Protein AF-A0A5J4U189-F1 (afdb_monomer_lite)

Radius of gyration: 23.63 Å; chains: 1; bounding box: 76×35×57 Å

Foldseek 3Di:
DDDPPDPPDDDFLDCDPQLDLLFVLLSVLSRQLSVLLVQLLVLLVCCLPVVPDDLVSNLVSLVSNLVSLVVSLVVVLVLLCVLLVHDPVRLVVVVVVCPPPPPDDVNCVSSVLSVVLNVLSVVLSVLSVVLSVLSVVLNVVVVVVVVVVVVVVPDPDDDDDPDPDPVVVVVVCCCCVVVVDDSSRSNVVSSVVSSVCSSCSSDVSSHPSVSVSSVVRPDPVSGNPPPD

Secondary structure (DSSP, 8-state):
-------SSPPSS---GGG--S-HHHHHHHHHHHHHHHHHHHHHHHHHHHS-S-THHHHHHHHHHHHHHHHHHHHHHHHHHHHHT--HHHHHHHHHHHTT-----TTTHHHHHHHHHHHHHHHHHHHHHHHHHHHHHHHHHHHHHHHHHHHHTT--S-----PPPHHHHHHHHHHHHHH---HHHHHHHHHHHHHHHHHHHHHHHSSHHHHHHHHHHS-GGGS-----

Structure (mmCIF, N/CA/C/O backbone):
data_AF-A0A5J4U189-F1
#
_entry.id   AF-A0A5J4U189-F1
#
loop_
_atom_site.group_PDB
_atom_site.id
_atom_site.type_symbol
_atom_site.label_atom_id
_atom_site.label_alt_id
_atom_site.label_comp_id
_atom_site.label_asym_id
_atom_site.label_entity_id
_atom_site.label_seq_id
_atom_site.pdbx_PDB_ins_code
_atom_site.Cartn_x
_atom_site.Cartn_y
_atom_site.Cartn_z
_atom_site.occupancy
_atom_site.B_iso_or_equiv
_atom_site.auth_seq_id
_atom_site.auth_comp_id
_atom_site.auth_asym_id
_atom_site.auth_atom_id
_atom_site.pdbx_PDB_model_num
ATOM 1 N N . GLY A 1 1 ? -22.761 -25.104 -0.695 1.00 35.16 1 GLY A N 1
ATOM 2 C CA . GLY A 1 1 ? -21.572 -25.200 -1.553 1.00 35.16 1 GLY A CA 1
ATOM 3 C C . GLY A 1 1 ? -21.922 -24.513 -2.837 1.00 35.16 1 GLY A C 1
ATOM 4 O O . GLY A 1 1 ? -22.668 -25.092 -3.609 1.00 35.16 1 GLY A O 1
ATOM 5 N N . GLN A 1 2 ? -21.519 -23.255 -2.968 1.00 29.86 2 GLN A N 1
ATOM 6 C CA . GLN A 1 2 ? -21.681 -22.490 -4.197 1.00 29.86 2 GLN A CA 1
ATOM 7 C C . GLN A 1 2 ? -20.340 -22.468 -4.913 1.00 29.86 2 GLN A C 1
ATOM 9 O O . GLN A 1 2 ? -19.280 -22.419 -4.289 1.00 29.86 2 GLN A O 1
ATOM 14 N N . GLU A 1 3 ? -20.447 -22.655 -6.213 1.00 33.97 3 GLU A N 1
ATOM 15 C CA . GLU A 1 3 ? -19.395 -23.010 -7.139 1.00 33.97 3 GLU A CA 1
ATOM 16 C C . GLU A 1 3 ? -18.434 -21.832 -7.330 1.00 33.97 3 GLU A C 1
ATOM 18 O O . GLU A 1 3 ? -18.846 -20.689 -7.513 1.00 33.97 3 GLU A O 1
ATOM 23 N N . GLN A 1 4 ? -17.133 -22.127 -7.261 1.00 39.00 4 GLN A N 1
ATOM 24 C CA . GLN A 1 4 ? -16.077 -21.230 -7.716 1.00 39.00 4 GLN A CA 1
ATOM 25 C C . GLN A 1 4 ? -16.149 -21.158 -9.245 1.00 39.00 4 GLN A C 1
ATOM 27 O O . GLN A 1 4 ? -15.529 -21.956 -9.949 1.00 39.00 4 GLN A O 1
ATOM 32 N N . GLU A 1 5 ? -16.930 -20.217 -9.766 1.00 35.34 5 GLU A N 1
ATOM 33 C CA . GLU A 1 5 ? -16.854 -19.830 -11.169 1.00 35.34 5 GLU A CA 1
ATOM 34 C C . GLU A 1 5 ? -15.587 -18.993 -11.410 1.00 35.34 5 GLU A C 1
ATOM 36 O O . GLU A 1 5 ? -15.486 -17.833 -11.022 1.00 35.34 5 GLU A O 1
ATOM 41 N N . GLY A 1 6 ? -14.608 -19.619 -12.067 1.00 39.59 6 GLY A N 1
ATOM 42 C CA . GLY A 1 6 ? -13.818 -18.995 -13.131 1.00 39.59 6 GLY A CA 1
ATOM 43 C C . GLY A 1 6 ? -12.950 -17.782 -12.787 1.00 39.59 6 GLY A C 1
ATOM 44 O O . GLY A 1 6 ? -13.132 -16.723 -13.381 1.00 39.59 6 GLY A O 1
ATOM 45 N N . ASP A 1 7 ? -11.910 -17.952 -11.969 1.00 42.25 7 ASP A N 1
ATOM 46 C CA . ASP A 1 7 ? -10.850 -16.939 -11.795 1.00 42.25 7 ASP A CA 1
ATOM 47 C C . ASP A 1 7 ? -9.748 -17.051 -12.872 1.00 42.25 7 ASP A C 1
ATOM 49 O O . ASP A 1 7 ? -8.561 -17.200 -12.593 1.00 42.25 7 ASP A O 1
ATOM 53 N N . GLY A 1 8 ? -10.158 -17.104 -14.143 1.00 39.09 8 GLY A N 1
ATOM 54 C CA . GLY A 1 8 ? -9.247 -17.317 -15.275 1.00 39.09 8 GLY A CA 1
ATOM 55 C C . GLY A 1 8 ? -8.806 -16.044 -16.000 1.00 39.09 8 GLY A C 1
ATOM 56 O O . GLY A 1 8 ? -7.947 -16.124 -16.873 1.00 39.09 8 GLY A O 1
ATOM 57 N N . ASN A 1 9 ? -9.414 -14.890 -15.700 1.00 45.81 9 ASN A N 1
ATOM 58 C CA . ASN A 1 9 ? -9.207 -13.659 -16.473 1.00 45.81 9 ASN A CA 1
ATOM 59 C C . ASN A 1 9 ? -9.477 -12.377 -15.658 1.00 45.81 9 ASN A C 1
ATOM 61 O O . ASN A 1 9 ? -10.058 -11.423 -16.177 1.00 45.81 9 ASN A O 1
ATOM 65 N N . ARG A 1 10 ? -9.139 -12.363 -14.361 1.00 59.91 10 ARG A N 1
ATOM 66 C CA . ARG A 1 10 ? -9.279 -11.157 -13.531 1.00 59.91 10 ARG A CA 1
ATOM 67 C C . ARG A 1 10 ? -8.157 -10.167 -13.802 1.00 59.91 10 ARG A C 1
ATOM 69 O O . ARG A 1 10 ? -6.989 -10.546 -13.871 1.00 59.91 10 ARG A O 1
ATOM 76 N N . GLU A 1 11 ? -8.515 -8.888 -13.883 1.00 65.62 11 GLU A N 1
ATOM 77 C CA . GLU A 1 11 ? -7.517 -7.825 -13.879 1.00 65.62 11 GLU A CA 1
ATOM 78 C C . GLU A 1 11 ? -6.829 -7.774 -12.506 1.00 65.62 11 GLU A C 1
ATOM 80 O O . GLU A 1 11 ? -7.511 -7.619 -11.483 1.00 65.62 11 GLU A O 1
ATOM 85 N N . PRO A 1 12 ? -5.491 -7.906 -12.459 1.00 70.81 12 PRO A N 1
ATOM 86 C CA . PRO A 1 12 ? -4.748 -7.852 -11.211 1.00 70.81 12 PRO A CA 1
ATOM 87 C C . PRO A 1 12 ? -4.945 -6.504 -10.505 1.00 70.81 12 PRO A C 1
ATOM 89 O O . PRO A 1 12 ? -5.152 -5.473 -11.153 1.00 70.81 12 PRO A O 1
ATOM 92 N N . LEU A 1 13 ? -4.822 -6.513 -9.172 1.00 81.25 13 LEU A N 1
ATOM 93 C CA . LEU A 1 13 ? -4.968 -5.328 -8.317 1.00 81.25 13 LEU A CA 1
ATOM 94 C C . LEU A 1 13 ? -6.342 -4.662 -8.462 1.00 81.25 13 LEU A C 1
ATOM 96 O O . LEU A 1 13 ? -6.445 -3.459 -8.673 1.00 81.25 13 LEU A O 1
ATOM 100 N N . THR A 1 14 ? -7.410 -5.446 -8.369 1.00 83.31 14 THR A N 1
ATOM 101 C CA . THR A 1 14 ? -8.789 -4.941 -8.356 1.00 83.31 14 THR A CA 1
ATOM 102 C C . THR A 1 14 ? -9.397 -5.198 -6.988 1.00 83.31 14 THR A C 1
ATOM 104 O O . THR A 1 14 ? -9.221 -6.286 -6.443 1.00 83.31 14 THR A O 1
ATOM 107 N N . LEU A 1 15 ? -10.113 -4.214 -6.432 1.00 84.50 15 LEU A N 1
ATOM 108 C CA . LEU A 1 15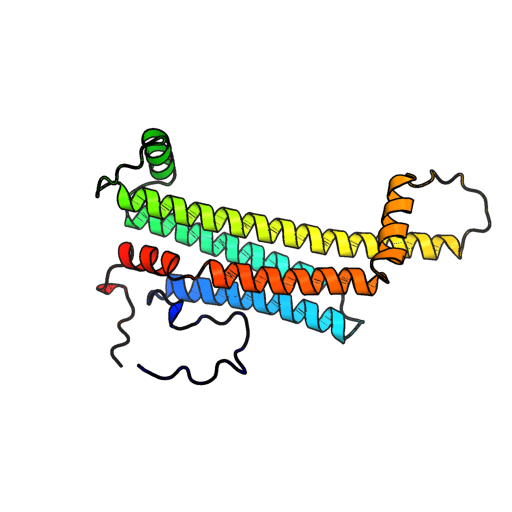 ? -10.741 -4.379 -5.124 1.00 84.50 15 LEU A CA 1
ATOM 109 C C . LEU A 1 15 ? -11.844 -5.435 -5.223 1.00 84.50 15 LEU A C 1
ATOM 111 O O . LEU A 1 15 ? -12.867 -5.225 -5.880 1.00 84.50 15 LEU A O 1
ATOM 115 N N . LEU A 1 16 ? -11.623 -6.582 -4.587 1.00 84.81 16 LEU A N 1
ATOM 116 C CA . LEU A 1 16 ? -12.587 -7.673 -4.595 1.00 84.81 16 LEU A CA 1
ATOM 117 C C . LEU A 1 16 ? -13.723 -7.393 -3.602 1.00 84.81 16 LEU A C 1
ATOM 119 O O . LEU A 1 16 ? -13.496 -6.722 -2.598 1.00 84.81 16 LEU A O 1
ATOM 123 N N . PRO A 1 17 ? -14.929 -7.953 -3.808 1.00 83.81 17 PRO A N 1
ATOM 124 C CA . PRO A 1 17 ? -16.015 -7.835 -2.833 1.00 83.81 17 PRO A CA 1
ATOM 125 C C . PRO A 1 17 ? -15.605 -8.301 -1.430 1.00 83.81 17 PRO A C 1
ATOM 127 O O . PRO A 1 17 ? -15.912 -7.646 -0.445 1.00 83.81 17 PRO A O 1
ATOM 130 N N . VAL A 1 18 ? -14.814 -9.376 -1.352 1.00 83.00 18 VAL A N 1
ATOM 131 C CA . VAL A 1 18 ? -14.259 -9.914 -0.097 1.00 83.00 18 VAL A CA 1
ATOM 132 C C . VAL A 1 18 ? -13.164 -9.051 0.527 1.00 83.00 18 VAL A C 1
ATOM 134 O O . VAL A 1 18 ? -12.619 -9.452 1.539 1.00 83.00 18 VAL A O 1
ATOM 137 N N . MET A 1 19 ? -12.791 -7.932 -0.096 1.00 84.44 19 MET A N 1
ATOM 138 C CA . MET A 1 19 ? -11.828 -6.946 0.408 1.00 84.44 19 MET A CA 1
ATOM 139 C C . MET A 1 19 ? -12.523 -5.630 0.793 1.00 84.44 19 MET A C 1
ATOM 141 O O . MET A 1 19 ? -11.857 -4.690 1.232 1.00 84.44 19 MET A O 1
ATOM 145 N N . ARG A 1 20 ? -13.844 -5.525 0.580 1.00 87.88 20 ARG A N 1
ATOM 146 C CA . ARG A 1 20 ? -14.628 -4.334 0.909 1.00 87.88 20 ARG A CA 1
ATOM 147 C C . ARG A 1 20 ? -15.002 -4.336 2.383 1.00 87.88 20 ARG A C 1
ATOM 149 O O . ARG A 1 20 ? -15.375 -5.354 2.957 1.00 87.88 20 ARG A O 1
ATOM 156 N N . THR A 1 21 ? -14.922 -3.158 2.977 1.00 86.31 21 THR A N 1
ATOM 157 C CA . THR A 1 21 ? -15.341 -2.879 4.355 1.00 86.31 21 THR A CA 1
ATOM 158 C C . THR A 1 21 ? -16.807 -2.460 4.430 1.00 86.31 21 THR A C 1
ATOM 160 O O . THR A 1 21 ? -17.369 -2.389 5.527 1.00 86.31 21 THR A O 1
ATOM 163 N N . ASN A 1 22 ? -17.417 -2.194 3.266 1.00 86.56 22 ASN A N 1
ATOM 164 C CA . ASN A 1 22 ? -18.723 -1.560 3.109 1.00 86.56 22 ASN A CA 1
ATOM 165 C C . ASN A 1 22 ? -18.761 -0.177 3.761 1.00 86.56 22 ASN A C 1
ATOM 167 O O . ASN A 1 22 ? -19.799 0.259 4.237 1.00 86.56 22 ASN A O 1
ATOM 171 N N . PHE A 1 23 ? -17.619 0.505 3.807 1.00 88.69 23 PHE A N 1
ATOM 172 C CA . PHE A 1 23 ? -17.498 1.878 4.266 1.00 88.69 23 PHE A CA 1
ATOM 173 C C . PHE A 1 23 ? -16.750 2.675 3.200 1.00 88.69 23 PHE A C 1
ATOM 175 O O . PHE A 1 23 ? -15.538 2.511 3.026 1.00 88.69 23 PHE A O 1
ATOM 182 N N . GLU A 1 24 ? -17.480 3.529 2.472 1.00 90.31 24 GLU A N 1
ATOM 183 C CA . GLU A 1 24 ? -16.981 4.232 1.277 1.00 90.31 24 GLU A CA 1
ATOM 184 C C . GLU A 1 24 ? -15.606 4.891 1.470 1.00 90.31 24 GLU A C 1
ATOM 186 O O . GLU A 1 24 ? -14.744 4.687 0.610 1.00 90.31 24 GLU A O 1
ATOM 191 N N . PRO A 1 25 ? -15.319 5.590 2.588 1.00 90.88 25 PRO A N 1
ATOM 192 C CA . PRO A 1 25 ? -14.019 6.228 2.769 1.00 90.88 25 PRO A CA 1
ATOM 193 C C . PRO A 1 25 ? -12.842 5.242 2.812 1.00 90.88 25 PRO A C 1
ATOM 195 O O . PRO A 1 25 ? -11.751 5.565 2.331 1.00 90.88 25 PRO A O 1
ATOM 198 N N . TYR A 1 26 ? -13.045 4.042 3.369 1.00 89.88 26 TYR A N 1
ATOM 199 C CA . TYR A 1 26 ? -12.020 2.994 3.406 1.00 89.88 26 TYR A CA 1
ATOM 200 C C . TYR A 1 26 ? -11.891 2.361 2.023 1.00 89.88 26 TYR A C 1
ATOM 202 O O . TYR A 1 26 ? -10.793 2.317 1.468 1.00 89.88 26 TYR A O 1
ATOM 210 N N . ASP A 1 27 ? -13.009 1.950 1.426 1.00 90.69 27 ASP A N 1
ATOM 211 C CA . ASP A 1 27 ? -13.017 1.237 0.146 1.00 90.69 27 ASP A CA 1
ATOM 212 C C . ASP A 1 27 ? -12.451 2.091 -0.995 1.00 90.69 27 ASP A C 1
ATOM 214 O O . ASP A 1 27 ? -11.605 1.627 -1.760 1.00 90.69 27 ASP A O 1
ATOM 218 N N . LYS A 1 28 ? -12.797 3.377 -1.050 1.00 91.44 28 LYS A N 1
ATOM 219 C CA . LYS A 1 28 ? -12.231 4.323 -2.020 1.00 91.44 28 LYS A CA 1
ATOM 220 C C . LYS A 1 28 ? -10.734 4.524 -1.842 1.00 91.44 28 LYS A C 1
ATOM 222 O O . LYS A 1 28 ? -9.993 4.657 -2.813 1.00 91.44 28 LYS A O 1
ATOM 227 N N . GLY A 1 29 ? -10.277 4.539 -0.595 1.00 91.69 29 GLY A N 1
ATOM 228 C CA . GLY A 1 29 ? -8.860 4.567 -0.273 1.00 91.69 29 GLY A CA 1
ATOM 229 C C . GLY A 1 29 ? -8.108 3.364 -0.836 1.00 91.69 29 GLY A C 1
ATOM 230 O O . GLY A 1 29 ? -7.047 3.519 -1.447 1.00 91.69 29 GLY A O 1
ATOM 231 N N . ARG A 1 30 ? -8.684 2.168 -0.672 1.00 91.38 30 ARG A N 1
ATOM 232 C CA . ARG A 1 30 ? -8.148 0.908 -1.207 1.00 91.38 30 ARG A CA 1
ATOM 233 C C . ARG A 1 30 ? -8.126 0.923 -2.732 1.00 91.38 30 ARG A C 1
ATOM 235 O O . ARG A 1 30 ? -7.100 0.591 -3.323 1.00 91.38 30 ARG A O 1
ATOM 242 N N . GLU A 1 31 ? -9.207 1.376 -3.366 1.00 91.88 31 GLU A N 1
ATOM 243 C CA . GLU A 1 31 ? -9.298 1.522 -4.825 1.00 91.88 31 GLU A CA 1
ATOM 244 C C . GLU A 1 31 ? -8.195 2.439 -5.374 1.00 91.88 31 GLU A C 1
ATOM 246 O O . GLU A 1 31 ? -7.497 2.051 -6.309 1.00 91.88 31 GLU A O 1
ATOM 251 N N . LEU A 1 32 ? -7.954 3.595 -4.745 1.00 93.00 32 LEU A N 1
ATOM 252 C CA . LEU A 1 32 ? -6.889 4.524 -5.149 1.00 93.00 32 LEU A CA 1
ATOM 253 C C . LEU A 1 32 ? -5.483 3.919 -5.019 1.00 93.00 32 LEU A C 1
ATOM 255 O O . LEU A 1 32 ? -4.609 4.183 -5.849 1.00 93.00 32 LEU A O 1
ATOM 259 N N . ILE A 1 33 ? -5.235 3.125 -3.973 1.00 93.31 33 ILE A N 1
ATOM 260 C CA . ILE A 1 33 ? -3.958 2.419 -3.797 1.00 93.31 33 ILE A CA 1
ATOM 261 C C . ILE A 1 33 ? -3.765 1.389 -4.912 1.00 93.31 33 ILE A C 1
ATOM 263 O O . ILE A 1 33 ? -2.698 1.340 -5.528 1.00 93.31 33 ILE A O 1
ATOM 267 N N . LEU A 1 34 ? -4.794 0.585 -5.178 1.00 91.88 34 LEU A N 1
ATOM 268 C CA . LEU A 1 34 ? -4.763 -0.464 -6.190 1.00 91.88 34 LEU A CA 1
ATOM 269 C C . LEU A 1 34 ? -4.617 0.113 -7.606 1.00 91.88 34 LEU A C 1
ATOM 271 O O . LEU A 1 34 ? -3.812 -0.385 -8.391 1.00 91.88 34 LEU A O 1
ATOM 275 N N . GLU A 1 35 ? -5.302 1.217 -7.909 1.00 92.06 35 GLU A N 1
ATOM 276 C CA . GLU A 1 35 ? -5.151 1.957 -9.165 1.00 92.06 35 GLU A CA 1
ATOM 277 C C . GLU A 1 35 ? -3.723 2.492 -9.340 1.00 92.06 35 GLU A C 1
ATOM 279 O O . GLU A 1 35 ? -3.100 2.286 -10.385 1.00 92.06 35 GLU A O 1
ATOM 284 N N . ALA A 1 36 ? -3.154 3.112 -8.301 1.00 93.38 36 ALA A N 1
ATOM 285 C CA . ALA A 1 36 ? -1.778 3.600 -8.347 1.00 93.38 36 ALA A CA 1
ATOM 286 C C . ALA A 1 36 ? -0.763 2.457 -8.521 1.00 93.38 36 ALA A C 1
ATOM 288 O O . ALA A 1 36 ? 0.253 2.628 -9.197 1.00 93.38 36 ALA A O 1
ATOM 289 N N . ALA A 1 37 ? -1.029 1.286 -7.940 1.00 91.75 37 ALA A N 1
ATOM 290 C CA . ALA A 1 37 ? -0.186 0.109 -8.096 1.00 91.75 37 ALA A CA 1
ATOM 291 C C . ALA A 1 37 ? -0.305 -0.498 -9.505 1.00 91.75 37 ALA A C 1
ATOM 293 O O . ALA A 1 37 ? 0.709 -0.898 -10.083 1.00 91.75 37 ALA A O 1
ATOM 294 N N . ARG A 1 38 ? -1.498 -0.468 -10.112 1.00 90.75 38 ARG A N 1
ATOM 295 C CA . ARG A 1 38 ? -1.703 -0.844 -11.517 1.00 90.75 38 ARG A CA 1
ATOM 296 C C . ARG A 1 38 ? -0.922 0.056 -12.467 1.00 90.75 38 ARG A C 1
ATOM 298 O O . ARG A 1 38 ? -0.176 -0.456 -13.294 1.00 90.75 38 ARG A O 1
ATOM 305 N N . ALA A 1 39 ? -0.955 1.370 -12.250 1.00 91.56 39 ALA A N 1
ATOM 306 C CA . ALA A 1 39 ? -0.182 2.323 -13.047 1.00 91.56 39 ALA A CA 1
ATOM 307 C C . ALA A 1 39 ? 1.335 2.041 -13.025 1.00 91.56 39 ALA A C 1
ATOM 309 O O . ALA A 1 39 ? 2.031 2.290 -14.011 1.00 91.56 39 ALA A O 1
ATOM 310 N N . VAL A 1 40 ? 1.870 1.494 -11.924 1.00 90.75 40 VAL A N 1
ATOM 311 C CA . VAL A 1 40 ? 3.268 1.033 -11.870 1.00 90.75 40 VAL A CA 1
ATOM 312 C C . VAL A 1 40 ? 3.485 -0.173 -12.781 1.00 90.75 40 VAL A C 1
ATOM 314 O O . VAL A 1 40 ? 4.462 -0.194 -13.532 1.00 90.75 40 VAL A O 1
ATOM 317 N N . MET A 1 41 ? 2.601 -1.172 -12.719 1.00 87.62 41 MET A N 1
ATOM 318 C CA . MET A 1 41 ? 2.700 -2.361 -13.569 1.00 87.62 41 MET A CA 1
ATOM 319 C C . MET A 1 41 ? 2.600 -1.992 -15.049 1.00 87.62 41 MET A C 1
ATOM 321 O O . MET A 1 41 ? 3.399 -2.481 -15.847 1.00 87.62 41 MET A O 1
ATOM 325 N N . ASP A 1 42 ? 1.687 -1.096 -15.406 1.00 87.81 42 ASP A N 1
ATOM 326 C CA . ASP A 1 42 ? 1.512 -0.640 -16.784 1.00 87.81 42 ASP A CA 1
ATOM 327 C C . ASP A 1 42 ? 2.765 0.090 -17.272 1.00 87.81 42 ASP A C 1
ATOM 329 O O . ASP A 1 42 ? 3.332 -0.280 -18.299 1.00 87.81 42 ASP A O 1
ATOM 333 N N . ALA A 1 43 ? 3.304 1.020 -16.474 1.00 87.25 43 ALA A N 1
ATOM 334 C CA . ALA A 1 43 ? 4.551 1.714 -16.800 1.00 87.25 43 ALA A CA 1
ATOM 335 C C . ALA A 1 43 ? 5.743 0.752 -16.972 1.00 87.25 43 ALA A C 1
ATOM 337 O O . ALA A 1 43 ? 6.606 0.977 -17.824 1.00 87.25 43 ALA A O 1
ATOM 338 N N . MET A 1 44 ? 5.811 -0.326 -16.182 1.00 83.75 44 MET A N 1
ATOM 339 C CA . MET A 1 44 ? 6.829 -1.368 -16.354 1.00 83.75 44 MET A CA 1
ATOM 340 C C . MET A 1 44 ? 6.618 -2.156 -17.651 1.00 83.75 44 MET A C 1
ATOM 342 O O . MET A 1 44 ? 7.587 -2.430 -18.354 1.00 83.75 44 MET A O 1
ATOM 346 N N . THR A 1 45 ? 5.371 -2.496 -17.995 1.00 83.19 45 THR A N 1
ATOM 347 C CA . THR A 1 45 ? 5.043 -3.261 -19.213 1.00 83.19 45 THR A CA 1
ATOM 348 C C . THR A 1 45 ? 5.357 -2.451 -20.453 1.00 83.19 45 THR A C 1
ATOM 350 O O . THR A 1 45 ? 5.970 -2.960 -21.388 1.00 83.19 45 THR A O 1
ATOM 353 N N . GLU A 1 46 ? 4.991 -1.175 -20.449 1.00 81.19 46 GLU A N 1
ATOM 354 C CA . GLU A 1 46 ? 5.308 -0.242 -21.523 1.00 81.19 46 GLU A CA 1
ATOM 355 C C . GLU A 1 46 ? 6.822 -0.074 -21.695 1.00 81.19 46 GLU A C 1
ATOM 357 O O . GLU A 1 46 ? 7.326 -0.097 -22.816 1.00 81.19 46 GLU A O 1
ATOM 362 N N . PHE A 1 47 ? 7.575 0.029 -20.596 1.00 78.88 47 PHE A N 1
ATOM 363 C CA . PHE A 1 47 ? 9.036 0.095 -20.653 1.00 78.88 47 PHE A CA 1
ATOM 364 C C . PHE A 1 47 ? 9.657 -1.172 -21.270 1.00 78.88 47 PHE A C 1
ATOM 366 O O . PHE A 1 47 ? 10.570 -1.074 -22.091 1.00 78.88 47 PHE A O 1
ATOM 373 N N . GLU A 1 48 ? 9.168 -2.353 -20.883 1.00 75.00 48 GLU A N 1
ATOM 374 C CA . GLU A 1 48 ? 9.660 -3.648 -21.370 1.00 75.00 48 GLU A CA 1
ATOM 375 C C . GLU A 1 48 ? 9.290 -3.907 -22.839 1.00 75.00 48 GLU A C 1
ATOM 377 O O . GLU A 1 48 ? 10.107 -4.438 -23.590 1.00 75.00 48 GLU A O 1
ATOM 382 N N . SER A 1 49 ? 8.080 -3.522 -23.253 1.00 73.06 49 SER A N 1
ATOM 383 C CA . SER A 1 49 ? 7.534 -3.808 -24.587 1.00 73.06 49 SER A CA 1
ATOM 384 C C . SER A 1 49 ? 7.929 -2.784 -25.649 1.00 73.06 49 SER A C 1
ATOM 386 O O . SER A 1 49 ? 8.232 -3.163 -26.780 1.00 73.06 49 SER A O 1
ATOM 388 N N . GLU A 1 50 ? 7.958 -1.492 -25.313 1.00 65.00 50 GLU A N 1
ATOM 389 C CA . GLU A 1 50 ? 8.135 -0.433 -26.310 1.00 65.00 50 GLU A CA 1
ATOM 390 C C . GLU A 1 50 ? 9.592 0.012 -26.475 1.00 65.00 50 GLU A C 1
ATOM 392 O O . GLU A 1 50 ? 9.885 0.774 -27.399 1.00 65.00 50 GLU A O 1
ATOM 397 N N . GLY A 1 51 ? 10.511 -0.422 -25.596 1.00 54.22 51 GLY A N 1
ATOM 398 C CA . GLY A 1 51 ? 11.971 -0.213 -25.674 1.00 54.22 51 GLY A CA 1
ATOM 399 C C . GLY A 1 51 ? 12.464 1.248 -25.740 1.00 54.22 51 GLY A C 1
ATOM 400 O O . GLY A 1 51 ? 13.667 1.502 -25.674 1.00 54.22 51 GLY A O 1
ATOM 401 N N . SER A 1 52 ? 11.545 2.206 -25.867 1.00 49.50 52 SER A N 1
ATOM 402 C CA . SER A 1 52 ? 11.754 3.614 -26.211 1.00 49.50 52 SER A CA 1
ATOM 403 C C . SER A 1 52 ? 11.173 4.570 -25.165 1.00 49.50 52 SER A C 1
ATOM 405 O O . SER A 1 52 ? 11.602 5.723 -25.087 1.00 49.50 52 SER A O 1
ATOM 407 N N . LYS A 1 53 ? 10.260 4.096 -24.305 1.00 55.59 53 LYS A N 1
ATOM 408 C CA . LYS A 1 53 ? 9.748 4.862 -23.164 1.00 55.59 53 LYS A CA 1
ATOM 409 C C . LYS A 1 53 ? 10.782 4.925 -22.040 1.00 55.59 53 LYS A C 1
ATOM 411 O O . LYS A 1 53 ? 11.517 3.982 -21.755 1.00 55.59 53 LYS A O 1
ATOM 416 N N . SER A 1 54 ? 10.885 6.098 -21.422 1.00 64.62 54 SER A N 1
ATOM 417 C CA . SER A 1 54 ? 11.876 6.371 -20.383 1.00 64.62 54 SER A CA 1
ATOM 418 C C . SER A 1 54 ? 11.496 5.674 -19.076 1.00 64.62 54 SER A C 1
ATOM 420 O O . SER A 1 54 ? 10.396 5.874 -18.567 1.00 64.62 54 SER A O 1
ATOM 422 N N . PHE A 1 55 ? 12.449 4.960 -18.468 1.00 76.06 55 PHE A N 1
ATOM 423 C CA . PHE A 1 55 ? 12.317 4.345 -17.137 1.00 76.06 55 PHE A CA 1
ATOM 424 C C . PHE A 1 55 ? 11.892 5.338 -16.032 1.00 76.06 55 PHE A C 1
ATOM 426 O O . PHE A 1 55 ? 11.378 4.948 -14.986 1.00 76.06 55 PHE A O 1
ATOM 433 N N . ASN A 1 56 ? 12.028 6.643 -16.288 1.00 82.44 56 ASN A N 1
ATOM 434 C CA . ASN A 1 56 ? 11.482 7.698 -15.442 1.00 82.44 56 ASN A CA 1
ATOM 435 C C . ASN A 1 56 ? 9.977 7.544 -15.170 1.00 82.44 56 ASN A C 1
ATOM 437 O O . ASN A 1 56 ? 9.548 7.875 -14.068 1.00 82.44 56 ASN A O 1
ATOM 441 N N . GLN A 1 57 ? 9.175 7.053 -16.123 1.00 86.50 57 GLN A N 1
ATOM 442 C CA . GLN A 1 57 ? 7.730 6.868 -15.918 1.00 86.50 57 GLN A CA 1
ATOM 443 C C . GLN A 1 57 ? 7.438 5.849 -14.810 1.00 86.50 57 GLN A C 1
ATOM 445 O O . GLN A 1 57 ? 6.599 6.118 -13.954 1.00 86.50 57 GLN A O 1
ATOM 450 N N . VAL A 1 58 ? 8.210 4.758 -14.743 1.00 87.62 58 VAL A N 1
ATOM 451 C CA . VAL A 1 58 ? 8.130 3.766 -13.656 1.00 87.62 58 VAL A CA 1
ATOM 452 C C . VAL A 1 58 ? 8.422 4.422 -12.304 1.00 87.62 58 VAL A C 1
ATOM 454 O O . VAL A 1 58 ? 7.695 4.223 -11.334 1.00 87.62 58 VAL A O 1
ATOM 457 N N . LEU A 1 59 ? 9.451 5.273 -12.236 1.00 89.50 59 LEU A N 1
ATOM 458 C CA . LEU A 1 59 ? 9.801 6.002 -11.012 1.00 89.50 59 LEU A CA 1
ATOM 459 C C . LEU A 1 59 ? 8.757 7.053 -10.615 1.00 89.50 59 LEU A C 1
ATOM 461 O O . LEU A 1 59 ? 8.557 7.302 -9.425 1.00 89.50 59 LEU A O 1
ATOM 465 N N . VAL A 1 60 ? 8.107 7.710 -11.582 1.00 92.38 60 VAL A N 1
ATOM 466 C CA . VAL A 1 60 ? 6.989 8.626 -11.308 1.00 92.38 60 VAL A CA 1
ATOM 467 C C . VAL A 1 60 ? 5.805 7.850 -10.737 1.00 92.38 60 VAL A C 1
ATOM 469 O O . VAL A 1 60 ? 5.302 8.234 -9.681 1.00 92.38 60 VAL A O 1
ATOM 472 N N . ALA A 1 61 ? 5.416 6.743 -11.373 1.00 93.25 61 ALA A N 1
ATOM 473 C CA . ALA A 1 61 ? 4.319 5.895 -10.916 1.00 93.25 61 ALA A CA 1
ATOM 474 C C . ALA A 1 61 ? 4.582 5.343 -9.503 1.00 93.25 61 ALA A C 1
ATOM 476 O O . ALA A 1 61 ? 3.729 5.458 -8.628 1.00 93.25 61 ALA A O 1
ATOM 477 N N . MET A 1 62 ? 5.800 4.861 -9.225 1.00 93.38 62 MET A N 1
ATOM 478 C CA . MET A 1 62 ? 6.175 4.377 -7.889 1.00 93.38 62 MET A CA 1
ATOM 479 C C . MET A 1 62 ? 6.098 5.471 -6.818 1.00 93.38 62 MET A C 1
ATOM 481 O O . MET A 1 62 ? 5.615 5.225 -5.713 1.00 93.38 62 MET A O 1
ATOM 485 N N . ARG A 1 63 ? 6.544 6.698 -7.125 1.00 94.56 63 ARG A N 1
ATOM 486 C CA . ARG A 1 63 ? 6.413 7.831 -6.191 1.00 94.56 63 ARG A CA 1
ATOM 487 C C . ARG A 1 63 ? 4.955 8.188 -5.935 1.00 94.56 63 ARG A C 1
ATOM 489 O O . ARG A 1 63 ? 4.611 8.515 -4.800 1.00 94.56 63 ARG A O 1
ATOM 496 N N . HIS A 1 64 ? 4.116 8.124 -6.967 1.00 95.50 64 HIS A N 1
ATOM 497 C CA . HIS A 1 64 ? 2.684 8.337 -6.820 1.00 95.50 64 HIS A CA 1
ATOM 498 C C . HIS A 1 64 ? 2.060 7.277 -5.904 1.00 95.50 64 HIS A C 1
ATOM 500 O O . HIS A 1 64 ? 1.426 7.650 -4.921 1.00 95.50 64 HIS A O 1
ATOM 506 N N . LEU A 1 65 ? 2.351 5.989 -6.126 1.00 95.50 65 LEU A N 1
ATOM 507 C CA . LEU A 1 65 ? 1.902 4.893 -5.263 1.00 95.50 65 LEU A CA 1
ATOM 508 C C . LEU A 1 65 ? 2.314 5.096 -3.798 1.00 95.50 65 LEU A C 1
ATOM 510 O O . LEU A 1 65 ? 1.469 5.043 -2.907 1.00 95.50 65 LEU A O 1
ATOM 514 N N . ILE A 1 66 ? 3.594 5.385 -3.537 1.00 95.38 66 ILE A N 1
ATOM 515 C CA . ILE A 1 66 ? 4.094 5.642 -2.176 1.00 95.38 66 ILE A CA 1
ATOM 516 C C . ILE A 1 66 ? 3.344 6.810 -1.526 1.00 95.38 66 ILE A C 1
ATOM 518 O O . ILE A 1 66 ? 2.997 6.747 -0.345 1.00 95.38 66 ILE A O 1
ATOM 522 N N . SER A 1 67 ? 3.082 7.877 -2.284 1.00 96.06 67 SER A N 1
ATOM 523 C CA . SER A 1 67 ? 2.339 9.035 -1.788 1.00 96.06 67 SER A CA 1
ATOM 524 C C . SER A 1 67 ? 0.884 8.693 -1.462 1.00 96.06 67 SER A C 1
ATOM 526 O O . SER A 1 67 ? 0.393 9.118 -0.415 1.00 96.06 67 SER A O 1
ATOM 528 N N . SER A 1 68 ? 0.204 7.938 -2.329 1.00 94.81 68 SER A N 1
ATOM 529 C CA . SER A 1 68 ? -1.182 7.501 -2.129 1.00 94.81 68 SER A CA 1
ATOM 530 C C . SER A 1 68 ? -1.304 6.610 -0.895 1.00 94.81 68 SER A C 1
ATOM 532 O O . SER A 1 68 ? -2.089 6.919 -0.001 1.00 94.81 68 SER A O 1
ATOM 534 N N . VAL A 1 69 ? -0.438 5.598 -0.772 1.00 94.69 69 VAL A N 1
ATOM 535 C CA . VAL A 1 69 ? -0.378 4.699 0.392 1.00 94.69 69 VAL A CA 1
ATOM 536 C C . VAL A 1 69 ? -0.108 5.474 1.677 1.00 94.69 69 VAL A C 1
ATOM 538 O O . VAL A 1 69 ? -0.807 5.301 2.670 1.00 94.69 69 VAL A O 1
ATOM 541 N N . LYS A 1 70 ? 0.876 6.383 1.672 1.00 95.12 70 LYS A N 1
ATOM 542 C CA . LYS A 1 70 ? 1.193 7.195 2.853 1.00 95.12 70 LYS A CA 1
ATOM 543 C C . LYS A 1 70 ? -0.002 8.032 3.303 1.00 95.12 70 LYS A C 1
ATOM 545 O O . LYS A 1 70 ? -0.259 8.109 4.501 1.00 95.12 70 LYS A O 1
ATOM 550 N N . LYS A 1 71 ? -0.688 8.689 2.364 1.00 95.12 71 LYS A N 1
ATOM 551 C CA . LYS A 1 71 ? -1.827 9.557 2.670 1.00 95.12 71 LYS A CA 1
ATOM 552 C C . LYS A 1 71 ? -3.006 8.749 3.206 1.00 95.12 71 LYS A C 1
ATOM 554 O O . LYS A 1 71 ? -3.576 9.147 4.216 1.00 95.12 71 LYS A O 1
ATOM 559 N N . GLN A 1 72 ? -3.335 7.638 2.550 1.00 94.25 72 GLN A N 1
ATOM 560 C CA . GLN A 1 72 ? -4.464 6.804 2.942 1.00 94.25 72 GLN A CA 1
ATOM 561 C C . GLN A 1 72 ? -4.236 6.163 4.310 1.00 94.25 72 GLN A C 1
ATOM 563 O O . GLN A 1 72 ? -5.074 6.309 5.191 1.00 94.25 72 GLN A O 1
ATOM 568 N N . PHE A 1 73 ? -3.071 5.549 4.526 1.00 94.56 73 PHE A N 1
ATOM 569 C CA . PHE A 1 73 ? -2.769 4.915 5.806 1.00 94.56 73 PHE A CA 1
ATOM 570 C C . PHE A 1 73 ? -2.723 5.922 6.951 1.00 94.56 73 PHE A C 1
ATOM 572 O O . PHE A 1 73 ? -3.253 5.635 8.010 1.00 94.56 73 PHE A O 1
ATOM 579 N N . ALA A 1 74 ? -2.154 7.116 6.756 1.00 93.75 74 ALA A N 1
ATOM 580 C CA . ALA A 1 74 ? -2.155 8.132 7.811 1.00 93.75 74 ALA A CA 1
ATOM 581 C C . ALA A 1 74 ? -3.578 8.585 8.186 1.00 93.75 74 ALA A C 1
ATOM 583 O O . ALA A 1 74 ? -3.859 8.859 9.350 1.00 93.75 74 ALA A O 1
ATOM 584 N N . TRP A 1 75 ? -4.475 8.670 7.201 1.00 95.12 75 TRP A N 1
ATOM 585 C CA . TRP A 1 75 ? -5.878 8.980 7.453 1.00 95.12 75 TRP A CA 1
ATOM 586 C C . TRP A 1 75 ? -6.581 7.839 8.203 1.00 95.12 75 TRP A C 1
ATOM 588 O O . TRP A 1 75 ? -7.248 8.093 9.200 1.00 95.12 75 TRP A O 1
ATOM 598 N N . GLU A 1 76 ? -6.375 6.592 7.780 1.00 92.62 76 GLU A N 1
ATOM 599 C CA . GLU A 1 76 ? -6.970 5.405 8.401 1.00 92.62 76 GLU A CA 1
ATOM 600 C C . GLU A 1 76 ? -6.482 5.197 9.842 1.00 92.62 76 GLU A C 1
ATOM 602 O O . GLU A 1 76 ? -7.283 4.983 10.745 1.00 92.62 76 GLU A O 1
ATOM 607 N N . GLU A 1 77 ? -5.178 5.347 10.084 1.00 92.31 77 GLU A N 1
ATOM 608 C CA . GLU A 1 77 ? -4.566 5.280 11.417 1.00 92.31 77 GLU A CA 1
ATOM 609 C C . GLU A 1 77 ? -5.184 6.310 12.371 1.00 92.31 77 GLU A C 1
ATOM 611 O O . GLU A 1 77 ? -5.534 5.975 13.505 1.00 92.31 77 GLU A O 1
ATOM 616 N N . HIS A 1 78 ? -5.371 7.542 11.891 1.00 92.06 78 HIS A N 1
ATOM 617 C CA . HIS A 1 78 ? -6.026 8.598 12.652 1.00 92.06 78 HIS A CA 1
ATOM 618 C C . HIS A 1 78 ? -7.497 8.271 12.939 1.00 92.06 78 HIS A C 1
ATOM 620 O O . HIS A 1 78 ? -7.958 8.429 14.070 1.00 92.06 78 HIS A O 1
ATOM 626 N N . GLU A 1 79 ? -8.220 7.790 11.929 1.00 91.25 79 GLU A N 1
ATOM 627 C CA . GLU A 1 79 ? -9.640 7.463 12.022 1.00 91.25 79 GLU A CA 1
ATOM 628 C C . GLU A 1 79 ? -9.899 6.303 12.995 1.00 91.25 79 GLU A C 1
ATOM 630 O O . GLU A 1 79 ? -10.794 6.389 13.834 1.00 91.25 79 GLU A O 1
ATOM 635 N N . MET A 1 80 ? -9.082 5.246 12.958 1.00 89.31 80 MET A N 1
ATOM 636 C CA . MET A 1 80 ? -9.167 4.133 13.910 1.00 89.31 80 MET A CA 1
ATOM 637 C C . MET A 1 80 ? -8.965 4.599 15.358 1.00 89.31 80 MET A C 1
ATOM 639 O O . MET A 1 80 ? -9.733 4.234 16.250 1.00 89.31 80 MET A O 1
ATOM 643 N N . CYS A 1 81 ? -7.948 5.433 15.595 1.00 88.12 81 CYS A N 1
ATOM 644 C CA . CYS A 1 81 ? -7.681 6.028 16.903 1.00 88.12 81 CYS A CA 1
ATOM 645 C C . CYS A 1 81 ? -8.862 6.887 17.382 1.00 88.12 81 CYS A C 1
ATOM 647 O O . CYS A 1 81 ? -9.337 6.725 18.509 1.00 88.12 81 CYS A O 1
ATOM 649 N N . HIS A 1 82 ? -9.380 7.749 16.503 1.00 88.75 82 HIS A N 1
ATOM 650 C CA . HIS A 1 82 ? -10.527 8.604 16.790 1.00 88.75 82 HIS A CA 1
ATOM 651 C C . HIS A 1 82 ? -11.776 7.790 17.165 1.00 88.75 82 HIS A C 1
ATOM 653 O O . HIS A 1 82 ? -12.436 8.104 18.155 1.00 88.75 82 HIS A O 1
ATOM 659 N N . ARG A 1 83 ? -12.059 6.698 16.443 1.00 85.06 83 ARG A N 1
ATOM 660 C CA . ARG A 1 83 ? -13.210 5.810 16.693 1.00 85.06 83 ARG A CA 1
ATOM 661 C C . ARG A 1 83 ? -13.171 5.124 18.055 1.00 85.06 83 ARG A C 1
ATOM 663 O O . ARG A 1 83 ? -14.219 4.941 18.668 1.00 85.06 83 ARG A O 1
ATOM 670 N N . VAL A 1 84 ? -11.980 4.788 18.549 1.00 82.62 84 VAL A N 1
ATOM 671 C CA . VAL A 1 84 ? -11.786 4.179 19.879 1.00 82.62 84 VAL A CA 1
ATOM 672 C C . VAL A 1 84 ? -11.583 5.236 20.976 1.00 82.62 84 VAL A C 1
ATOM 674 O O . VAL A 1 84 ? -11.482 4.905 22.155 1.00 82.62 84 VAL A O 1
ATOM 677 N N . GLY A 1 85 ? -11.564 6.526 20.623 1.00 84.56 85 GLY A N 1
ATOM 678 C CA . GLY A 1 85 ? -11.381 7.615 21.582 1.00 84.56 85 GLY A CA 1
ATOM 679 C C . GLY A 1 85 ? -9.996 7.614 22.233 1.00 84.56 85 GLY A C 1
ATOM 680 O O . GLY A 1 85 ? -9.859 8.020 23.385 1.00 84.56 85 GLY A O 1
ATOM 681 N N . VAL A 1 86 ? -8.978 7.135 21.514 1.00 84.19 86 VAL A N 1
ATOM 682 C CA . VAL A 1 86 ? -7.587 7.073 21.977 1.00 84.19 86 VAL A CA 1
ATOM 683 C C . VAL A 1 86 ? -6.675 7.825 21.021 1.00 84.19 86 VAL A C 1
ATOM 685 O O . VAL A 1 86 ? -6.905 7.886 19.818 1.00 84.19 86 VAL A O 1
ATOM 688 N N . THR A 1 87 ? -5.594 8.380 21.544 1.00 86.56 87 THR A N 1
ATOM 689 C CA . THR A 1 87 ? -4.512 8.951 20.737 1.00 86.56 87 THR A CA 1
ATOM 690 C C . THR A 1 87 ? -3.489 7.881 20.351 1.00 86.56 87 THR A C 1
ATOM 692 O O . THR A 1 87 ? -3.323 6.883 21.054 1.00 86.56 87 THR A O 1
ATOM 695 N N . GLU A 1 88 ? -2.722 8.106 19.280 1.00 83.50 88 GLU A N 1
ATOM 696 C CA . GLU A 1 88 ? -1.596 7.228 18.906 1.00 83.50 88 GLU A CA 1
ATOM 697 C C . GLU A 1 88 ? -0.592 7.042 20.058 1.00 83.50 88 GLU A C 1
ATOM 699 O O . GLU A 1 88 ? -0.046 5.957 20.267 1.00 83.50 88 GLU A O 1
ATOM 704 N N . PHE A 1 89 ? -0.371 8.097 20.850 1.00 85.62 89 PHE A N 1
ATOM 705 C CA . PHE A 1 89 ? 0.494 8.037 22.025 1.00 85.62 89 PHE A CA 1
ATOM 706 C C . PHE A 1 89 ? -0.061 7.096 23.099 1.00 85.62 89 PHE A C 1
ATOM 708 O O . PHE A 1 89 ? 0.695 6.334 23.698 1.00 85.62 89 PHE A O 1
ATOM 715 N N . GLU A 1 90 ? -1.371 7.117 23.339 1.00 84.44 90 GLU A N 1
ATOM 716 C CA . GLU A 1 90 ? -2.018 6.223 24.301 1.00 84.44 90 GLU A CA 1
ATOM 717 C C . GLU A 1 90 ? -2.037 4.776 23.828 1.00 84.44 90 GLU A C 1
ATOM 719 O O . GLU A 1 90 ? -1.823 3.891 24.653 1.00 84.44 90 GLU A O 1
ATOM 724 N N . VAL A 1 91 ? -2.236 4.537 22.527 1.00 84.19 91 VAL A N 1
ATOM 725 C CA . VAL A 1 91 ? -2.093 3.205 21.920 1.00 84.19 91 VAL A CA 1
ATOM 726 C C . VAL A 1 91 ? -0.699 2.664 22.223 1.00 84.19 91 VAL A C 1
ATOM 728 O O . VAL A 1 91 ? -0.567 1.603 22.830 1.00 84.19 91 VAL A O 1
ATOM 731 N N . LYS A 1 92 ? 0.345 3.437 21.908 1.00 85.00 92 LYS A N 1
ATOM 732 C CA . LYS A 1 92 ? 1.731 3.034 22.159 1.00 85.00 92 LYS A CA 1
ATOM 733 C C . LYS A 1 92 ? 2.025 2.823 23.646 1.00 85.00 92 LYS A C 1
ATOM 735 O O . LYS A 1 92 ? 2.582 1.795 24.013 1.00 85.00 92 LYS A O 1
ATOM 740 N N . ARG A 1 93 ? 1.606 3.755 24.508 1.00 85.38 93 ARG A N 1
ATOM 741 C CA . ARG A 1 93 ? 1.800 3.662 25.962 1.00 85.38 93 ARG A CA 1
ATOM 742 C C . ARG A 1 93 ? 1.138 2.409 26.539 1.00 85.38 93 ARG A C 1
ATOM 744 O O . ARG A 1 93 ? 1.774 1.699 27.306 1.00 85.38 93 ARG A O 1
ATOM 751 N N . LYS A 1 94 ? -0.112 2.122 26.160 1.00 82.94 94 LYS A N 1
ATOM 752 C CA . LYS A 1 94 ? -0.838 0.925 26.614 1.00 82.94 94 LYS A CA 1
ATOM 753 C C . LYS A 1 94 ? -0.160 -0.360 26.127 1.00 82.94 94 LYS A C 1
ATOM 755 O O . LYS A 1 94 ? -0.072 -1.314 26.891 1.00 82.94 94 LYS A O 1
ATOM 760 N N . ILE A 1 95 ? 0.353 -0.384 24.895 1.00 83.69 95 ILE A N 1
ATOM 761 C CA . ILE A 1 95 ? 1.123 -1.520 24.360 1.00 83.69 95 ILE A CA 1
ATOM 762 C C . ILE A 1 95 ? 2.422 -1.732 25.148 1.00 83.69 95 ILE A C 1
ATOM 764 O O . ILE A 1 95 ? 2.724 -2.861 25.532 1.00 83.69 95 ILE A O 1
ATOM 768 N N . ASP A 1 96 ? 3.151 -0.656 25.447 1.00 82.56 96 ASP A N 1
ATOM 769 C CA . ASP A 1 96 ? 4.382 -0.713 26.239 1.00 82.56 96 ASP A CA 1
ATOM 770 C C . ASP A 1 96 ? 4.109 -1.186 27.685 1.00 82.56 96 ASP A C 1
ATOM 772 O O . ASP A 1 96 ? 4.880 -1.972 28.240 1.00 82.56 96 ASP A O 1
ATOM 776 N N . GLU A 1 97 ? 2.990 -0.761 28.283 1.00 81.62 97 GLU A N 1
ATOM 777 C CA . GLU A 1 97 ? 2.551 -1.157 29.632 1.00 81.62 97 GLU A CA 1
ATOM 778 C C . GLU A 1 97 ? 2.099 -2.620 29.721 1.00 81.62 97 GLU A C 1
ATOM 780 O O . GLU A 1 97 ? 2.337 -3.270 30.740 1.00 81.62 97 GLU A O 1
ATOM 785 N N . MET A 1 98 ? 1.498 -3.165 28.658 1.00 72.56 98 MET A N 1
ATOM 786 C CA . MET A 1 98 ? 1.102 -4.579 28.594 1.00 72.56 98 MET A CA 1
ATOM 787 C C . MET A 1 98 ? 2.300 -5.543 28.567 1.00 72.56 98 MET A C 1
ATOM 789 O O . MET A 1 98 ? 2.177 -6.715 28.940 1.00 72.56 98 MET A O 1
ATOM 793 N N . GLY A 1 99 ? 3.485 -5.077 28.161 1.00 70.06 99 GLY A N 1
ATOM 794 C CA . GLY A 1 99 ? 4.679 -5.915 28.085 1.00 70.06 99 GLY A CA 1
ATOM 795 C C . GLY A 1 99 ? 4.452 -7.191 27.255 1.00 70.06 99 GLY A C 1
ATOM 796 O O . GLY A 1 99 ? 3.853 -7.158 26.185 1.00 70.06 99 GLY A O 1
ATOM 797 N N . LYS A 1 100 ? 4.951 -8.343 27.730 1.00 60.97 100 LYS A N 1
ATOM 798 C CA . LYS A 1 100 ? 4.807 -9.647 27.039 1.00 60.97 100 LYS A CA 1
ATOM 799 C C . LYS A 1 100 ? 3.523 -10.412 27.380 1.00 60.97 100 LYS A C 1
ATOM 801 O O . LYS A 1 100 ? 3.261 -11.436 26.756 1.00 60.97 100 LYS A O 1
ATOM 806 N N . ASN A 1 101 ? 2.752 -9.957 28.365 1.00 54.94 101 ASN A N 1
ATOM 807 C CA . ASN A 1 101 ? 1.545 -10.646 28.811 1.00 54.94 101 ASN A CA 1
ATOM 808 C C . ASN A 1 101 ? 0.336 -9.943 28.198 1.00 54.94 101 ASN A C 1
ATOM 810 O O . ASN A 1 101 ? -0.314 -9.125 28.840 1.00 54.94 101 ASN A O 1
ATOM 814 N N . GLN A 1 102 ? 0.062 -10.271 26.935 1.00 57.50 102 GLN A N 1
ATOM 815 C CA . GLN A 1 102 ? -1.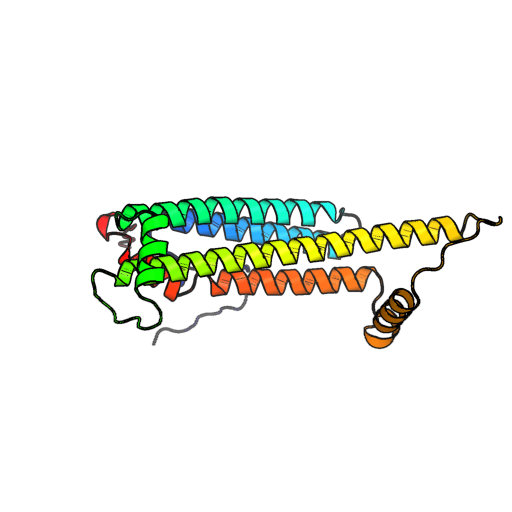151 -9.873 26.222 1.00 57.50 102 GLN A CA 1
ATOM 816 C C . GLN A 1 102 ? -2.342 -10.650 26.794 1.00 57.50 102 GLN A C 1
ATOM 818 O O . GLN A 1 102 ? -2.845 -11.588 26.182 1.00 57.50 102 GLN A O 1
ATOM 823 N N . GLN A 1 103 ? -2.737 -10.345 28.026 1.00 53.16 103 GLN A N 1
ATOM 824 C CA . GLN A 1 103 ? -3.983 -10.865 28.560 1.00 53.16 103 GLN A CA 1
ATOM 825 C C . GLN A 1 103 ? -5.085 -9.921 28.090 1.00 53.16 103 GLN A C 1
ATOM 827 O O . GLN A 1 103 ? -5.061 -8.733 28.406 1.00 53.16 103 GLN A O 1
ATOM 832 N N . GLU A 1 104 ? -5.969 -10.457 27.249 1.00 51.66 104 GLU A N 1
ATOM 833 C CA . GLU A 1 104 ? -7.062 -9.756 26.577 1.00 51.66 104 GLU A CA 1
ATOM 834 C C . GLU A 1 104 ? -8.051 -9.190 27.604 1.00 51.66 104 GLU A C 1
ATOM 836 O O . GLU A 1 104 ? -9.051 -9.813 27.953 1.00 51.66 104 GLU A O 1
ATOM 841 N N . ASP A 1 105 ? -7.759 -8.002 28.122 1.00 54.78 105 ASP A N 1
ATOM 842 C CA . ASP A 1 105 ? -8.786 -7.163 28.716 1.00 54.78 105 ASP A CA 1
ATOM 843 C C . ASP A 1 105 ? -9.685 -6.665 27.563 1.00 54.78 105 ASP A C 1
ATOM 845 O O . ASP A 1 105 ? -9.163 -6.096 26.594 1.00 54.78 105 ASP A O 1
ATOM 849 N N . PRO A 1 106 ? -11.009 -6.902 27.593 1.00 51.94 106 PRO A N 1
ATOM 850 C CA . PRO A 1 106 ? -11.924 -6.468 26.538 1.00 51.94 106 PRO A CA 1
ATOM 851 C C . PRO A 1 106 ? -11.886 -4.952 26.266 1.00 51.94 106 PRO A C 1
ATOM 853 O O . PRO A 1 106 ? -12.099 -4.556 25.122 1.00 51.94 106 PRO A O 1
ATOM 856 N N . ASP A 1 107 ? -11.514 -4.115 27.245 1.00 54.94 107 ASP A N 1
ATOM 857 C CA . ASP A 1 107 ? -11.298 -2.664 27.047 1.00 54.94 107 ASP A CA 1
ATOM 858 C C . ASP A 1 107 ? -9.962 -2.334 26.341 1.00 54.94 107 ASP A C 1
ATOM 860 O O . ASP A 1 107 ? -9.719 -1.204 25.902 1.00 54.94 107 ASP A O 1
ATOM 864 N N . VAL A 1 108 ? -9.070 -3.319 26.216 1.00 58.09 108 VAL A N 1
ATOM 865 C CA . VAL A 1 108 ? -7.727 -3.207 25.625 1.00 58.09 108 VAL A CA 1
ATOM 866 C C . VAL A 1 108 ? -7.625 -3.947 24.283 1.00 58.09 108 VAL A C 1
ATOM 868 O O . VAL A 1 108 ? -6.715 -3.682 23.494 1.00 58.09 108 VAL A O 1
ATOM 871 N N . PHE A 1 109 ? -8.605 -4.794 23.957 1.00 62.34 109 PHE A N 1
ATOM 872 C CA . PHE A 1 109 ? -8.679 -5.538 22.697 1.00 62.34 109 PHE A CA 1
ATOM 873 C C . PHE A 1 109 ? -8.603 -4.627 21.458 1.00 62.34 109 PHE A C 1
ATOM 875 O O . PHE A 1 109 ? -7.848 -4.905 20.524 1.00 62.34 109 PHE A O 1
ATOM 882 N N . GLY A 1 110 ? -9.295 -3.481 21.480 1.00 73.06 110 GLY A N 1
ATOM 883 C CA . GLY A 1 110 ? -9.244 -2.502 20.388 1.00 73.06 110 GLY A CA 1
ATOM 884 C C . GLY A 1 110 ? -7.846 -1.909 20.172 1.00 73.06 110 GLY A C 1
ATOM 885 O O . GLY A 1 110 ? -7.428 -1.694 19.039 1.00 73.06 110 GLY A O 1
ATOM 886 N N . VAL A 1 111 ? -7.075 -1.714 21.244 1.00 79.88 111 VAL A N 1
ATOM 887 C CA . VAL A 1 111 ? -5.734 -1.109 21.189 1.00 79.88 111 VAL A CA 1
ATOM 888 C C . VAL A 1 111 ? -4.710 -2.060 20.569 1.00 79.88 111 VAL A C 1
ATOM 890 O O . VAL A 1 111 ? -3.878 -1.627 19.771 1.00 79.88 111 VAL A O 1
ATOM 893 N N . VAL A 1 112 ? -4.788 -3.355 20.891 1.00 81.94 112 VAL A N 1
ATOM 894 C CA . VAL A 1 112 ? -3.919 -4.380 20.289 1.00 81.94 112 VAL A CA 1
ATOM 895 C C . VAL A 1 112 ? -4.173 -4.476 18.789 1.00 81.94 112 VAL A C 1
ATOM 897 O O . VAL A 1 112 ? -3.223 -4.413 18.012 1.00 81.94 112 VAL A O 1
ATOM 900 N N . LYS A 1 113 ? -5.444 -4.541 18.376 1.00 82.56 113 LYS A N 1
ATOM 901 C CA . LYS A 1 113 ? -5.823 -4.648 16.962 1.00 82.56 113 LYS A CA 1
ATOM 902 C C . LYS A 1 113 ? -5.433 -3.416 16.149 1.00 82.56 113 LYS A C 1
ATOM 904 O O . LYS A 1 113 ? -4.860 -3.564 15.074 1.00 82.56 113 LYS A O 1
ATOM 909 N N . ILE A 1 114 ? -5.646 -2.214 16.691 1.00 85.38 114 ILE A N 1
ATOM 910 C CA . ILE A 1 114 ? -5.184 -0.966 16.063 1.00 85.38 114 ILE A CA 1
ATOM 911 C C . ILE A 1 114 ? -3.666 -0.982 15.880 1.00 85.38 114 ILE A C 1
ATOM 913 O O . ILE A 1 114 ? -3.173 -0.646 14.804 1.00 85.38 114 ILE A O 1
ATOM 917 N N . ASN A 1 115 ? -2.916 -1.390 16.907 1.00 87.31 115 ASN A N 1
ATOM 918 C CA . ASN A 1 115 ? -1.463 -1.445 16.816 1.00 87.31 115 ASN A CA 1
ATOM 919 C C . ASN A 1 115 ? -0.993 -2.487 15.787 1.00 87.31 115 ASN A C 1
ATOM 921 O O . ASN A 1 115 ? -0.103 -2.189 14.997 1.00 87.31 115 ASN A O 1
ATOM 925 N N . GLU A 1 116 ? -1.582 -3.686 15.758 1.00 85.94 116 GLU A N 1
ATOM 926 C CA . GLU A 1 116 ? -1.289 -4.706 14.738 1.00 85.94 116 GLU A CA 1
ATOM 927 C C . GLU A 1 116 ? -1.518 -4.163 13.319 1.00 85.94 116 GLU A C 1
ATOM 929 O O . GLU A 1 116 ? -0.643 -4.296 12.456 1.00 85.94 116 GLU A O 1
ATOM 934 N N . HIS A 1 117 ? -2.639 -3.469 13.100 1.00 88.19 117 HIS A N 1
ATOM 935 C CA . HIS A 1 117 ? -2.960 -2.850 11.814 1.00 88.19 117 HIS A CA 1
ATOM 936 C C . HIS A 1 117 ? -1.958 -1.751 11.434 1.00 88.19 117 HIS A C 1
ATOM 938 O O . HIS A 1 117 ? -1.400 -1.763 10.337 1.00 88.19 117 HIS A O 1
ATOM 944 N N . GLN A 1 118 ? -1.608 -0.871 12.377 1.00 89.62 118 GLN A N 1
ATOM 945 C CA . GLN A 1 118 ? -0.565 0.149 12.207 1.00 89.62 118 GLN A CA 1
ATOM 946 C C . GLN A 1 118 ? 0.803 -0.458 11.853 1.00 89.62 118 GLN A C 1
ATOM 948 O O . GLN A 1 118 ? 1.525 0.074 11.003 1.00 89.62 118 GLN A O 1
ATOM 953 N N . GLN A 1 119 ? 1.177 -1.588 12.464 1.00 89.00 119 GLN A N 1
ATOM 954 C CA . GLN A 1 119 ? 2.415 -2.285 12.105 1.00 89.00 119 GLN A CA 1
ATOM 955 C C . GLN A 1 119 ? 2.367 -2.816 10.668 1.00 89.00 119 GLN A C 1
ATOM 957 O O . GLN A 1 119 ? 3.370 -2.720 9.952 1.00 89.00 119 GLN A O 1
ATOM 962 N N . SER A 1 120 ? 1.212 -3.309 10.210 1.00 88.88 120 SER A N 1
ATOM 963 C CA . SER A 1 120 ? 1.037 -3.738 8.819 1.00 88.88 120 SER A CA 1
ATOM 964 C C . SER A 1 120 ? 1.278 -2.579 7.835 1.00 88.88 120 SER A C 1
ATOM 966 O O . SER A 1 120 ? 2.076 -2.716 6.900 1.00 88.88 120 SER A O 1
ATOM 968 N N . HIS A 1 121 ? 0.738 -1.387 8.123 1.00 92.12 121 HIS A N 1
ATOM 969 C CA . HIS A 1 121 ? 0.970 -0.176 7.332 1.00 92.12 121 HIS A CA 1
ATOM 970 C C . HIS A 1 121 ? 2.451 0.213 7.277 1.00 92.12 121 HIS A C 1
ATOM 972 O O . HIS A 1 121 ? 2.976 0.573 6.218 1.00 92.12 121 HIS A O 1
ATOM 978 N N . ILE A 1 122 ? 3.156 0.139 8.412 1.00 90.75 122 ILE A N 1
ATOM 979 C CA . ILE A 1 122 ? 4.597 0.422 8.486 1.00 90.75 122 ILE A CA 1
ATOM 980 C C . ILE A 1 122 ? 5.379 -0.530 7.577 1.00 90.75 122 ILE A C 1
ATOM 982 O O . ILE A 1 122 ? 6.211 -0.067 6.792 1.00 90.75 122 ILE A O 1
ATOM 986 N N . ILE A 1 123 ? 5.094 -1.832 7.642 1.00 89.81 123 ILE A N 1
ATOM 987 C CA . ILE A 1 123 ? 5.774 -2.851 6.834 1.00 89.81 123 ILE A CA 1
ATOM 988 C C . ILE A 1 123 ? 5.566 -2.585 5.340 1.00 89.81 123 ILE A C 1
ATOM 990 O O . ILE A 1 123 ? 6.527 -2.624 4.569 1.00 89.81 123 ILE A O 1
ATOM 994 N N . ILE A 1 124 ? 4.342 -2.263 4.919 1.00 89.56 124 ILE A N 1
ATOM 995 C CA . ILE A 1 124 ? 4.035 -1.968 3.513 1.00 89.56 124 ILE A CA 1
ATOM 996 C C . ILE A 1 124 ? 4.787 -0.720 3.046 1.00 89.56 124 ILE A C 1
ATOM 998 O O . ILE A 1 124 ? 5.464 -0.763 2.017 1.00 89.56 124 ILE A O 1
ATOM 1002 N N . ARG A 1 125 ? 4.762 0.372 3.823 1.00 92.00 125 ARG A N 1
ATOM 1003 C CA . ARG A 1 125 ? 5.514 1.601 3.503 1.00 92.00 125 ARG A CA 1
ATOM 1004 C C . ARG A 1 125 ? 7.016 1.338 3.363 1.00 92.00 125 ARG A C 1
ATOM 1006 O O . ARG A 1 125 ? 7.644 1.840 2.427 1.00 92.00 125 ARG A O 1
ATOM 1013 N N . GLN A 1 126 ? 7.594 0.534 4.256 1.00 88.44 126 GLN A N 1
ATOM 1014 C CA . GLN A 1 126 ? 9.004 0.139 4.187 1.00 88.44 126 GLN A CA 1
ATOM 1015 C C . GLN A 1 126 ? 9.300 -0.676 2.925 1.00 88.44 126 GLN A C 1
ATOM 1017 O O . GLN A 1 126 ? 10.241 -0.357 2.198 1.00 88.44 126 GLN A O 1
ATOM 1022 N N . ARG A 1 127 ? 8.478 -1.687 2.620 1.00 87.88 127 ARG A N 1
ATOM 1023 C CA . ARG A 1 127 ? 8.653 -2.535 1.432 1.00 87.88 127 ARG A CA 1
ATOM 1024 C C . ARG A 1 127 ? 8.535 -1.741 0.131 1.00 87.88 127 ARG A C 1
ATOM 1026 O O . ARG A 1 127 ? 9.364 -1.929 -0.753 1.00 87.88 127 ARG A O 1
ATOM 1033 N N . LEU A 1 128 ? 7.587 -0.809 0.034 1.00 89.69 128 LEU A N 1
ATOM 1034 C CA . LEU A 1 128 ? 7.457 0.076 -1.131 1.00 89.69 128 LEU A CA 1
ATOM 1035 C C . LEU A 1 128 ? 8.669 1.000 -1.298 1.00 89.69 128 LEU A C 1
ATOM 1037 O O . LEU A 1 128 ? 9.119 1.222 -2.421 1.00 89.69 128 LEU A O 1
ATOM 1041 N N . THR A 1 129 ? 9.227 1.501 -0.193 1.00 88.75 129 THR A N 1
ATOM 1042 C CA . THR A 1 129 ? 10.444 2.328 -0.218 1.00 88.75 129 THR A CA 1
ATOM 1043 C C . THR A 1 129 ? 11.644 1.522 -0.718 1.00 88.75 129 THR A C 1
ATOM 1045 O O . THR A 1 129 ? 12.333 1.952 -1.639 1.00 88.75 129 THR A O 1
ATOM 1048 N N . LEU A 1 130 ? 11.849 0.313 -0.185 1.00 85.31 130 LEU A N 1
ATOM 1049 C CA . LEU A 1 130 ? 12.916 -0.590 -0.632 1.00 85.31 130 LEU A CA 1
ATOM 1050 C C . LEU A 1 130 ? 12.759 -0.984 -2.104 1.00 85.31 130 LEU A C 1
ATOM 1052 O O . LEU A 1 130 ? 13.747 -1.080 -2.838 1.00 85.31 130 LEU A O 1
ATOM 1056 N N . LEU A 1 131 ? 11.518 -1.195 -2.547 1.00 86.06 131 LEU A N 1
ATOM 1057 C CA . LEU A 1 131 ? 11.222 -1.493 -3.939 1.00 86.06 131 LEU A CA 1
ATOM 1058 C C . LEU A 1 131 ? 11.584 -0.312 -4.847 1.00 86.06 131 LEU A C 1
ATOM 1060 O O . LEU A 1 131 ? 12.267 -0.499 -5.853 1.00 86.06 131 LEU A O 1
ATOM 1064 N N . TYR A 1 132 ? 11.189 0.906 -4.468 1.00 89.00 132 TYR A N 1
ATOM 1065 C CA . TYR A 1 132 ? 11.562 2.121 -5.189 1.00 89.00 132 TYR A CA 1
ATOM 1066 C C . TYR A 1 132 ? 13.081 2.295 -5.275 1.00 89.00 132 TYR A C 1
ATOM 1068 O O . TYR A 1 132 ? 13.601 2.539 -6.363 1.00 89.00 132 TYR A O 1
ATOM 1076 N N . ASP A 1 133 ? 13.801 2.112 -4.167 1.00 84.81 133 ASP A N 1
ATOM 1077 C CA . ASP A 1 133 ? 15.260 2.227 -4.142 1.00 84.81 133 ASP A CA 1
ATOM 1078 C C . ASP A 1 133 ? 15.927 1.196 -5.059 1.00 84.81 133 ASP A C 1
ATOM 1080 O O . ASP A 1 133 ? 16.870 1.527 -5.780 1.00 84.81 133 ASP A O 1
ATOM 1084 N N . SER A 1 134 ? 15.409 -0.034 -5.088 1.00 82.19 134 SER A N 1
ATOM 1085 C CA . SER A 1 134 ? 15.908 -1.104 -5.962 1.00 82.19 134 SER A CA 1
ATOM 1086 C C . SER A 1 134 ? 15.719 -0.759 -7.443 1.00 82.19 134 SER A C 1
ATOM 1088 O O . SER A 1 134 ? 16.645 -0.894 -8.246 1.00 82.19 134 SER A O 1
ATOM 1090 N N . ILE A 1 135 ? 14.537 -0.248 -7.800 1.00 82.88 135 ILE A N 1
ATOM 1091 C CA . ILE A 1 135 ? 14.205 0.223 -9.152 1.00 82.88 135 ILE A CA 1
ATOM 1092 C C . ILE A 1 135 ? 15.112 1.404 -9.536 1.00 82.88 135 ILE A C 1
ATOM 1094 O O . ILE A 1 135 ? 15.716 1.412 -10.608 1.00 82.88 135 ILE A O 1
ATOM 1098 N N . PHE A 1 136 ? 15.276 2.382 -8.645 1.00 85.38 136 PHE A N 1
ATOM 1099 C CA . PHE A 1 136 ? 16.110 3.561 -8.875 1.00 8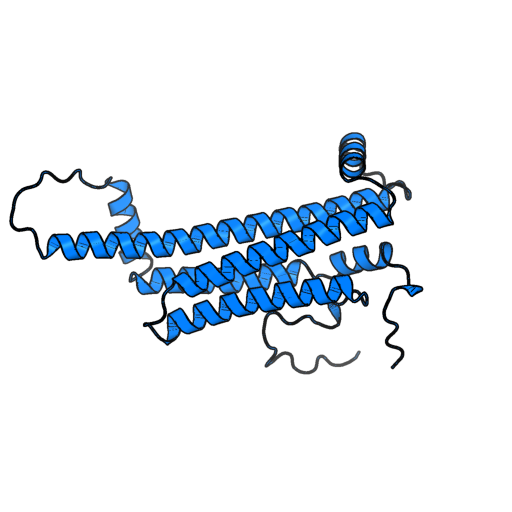5.38 136 PHE A CA 1
ATOM 1100 C C . PHE A 1 136 ? 17.596 3.215 -9.048 1.00 85.38 136 PHE A C 1
ATOM 1102 O O . PHE A 1 136 ? 18.264 3.746 -9.938 1.00 85.38 136 PHE A O 1
ATOM 1109 N N . GLN A 1 137 ? 18.129 2.298 -8.236 1.00 81.31 137 GLN A N 1
ATOM 1110 C CA . GLN A 1 137 ? 19.504 1.816 -8.377 1.00 81.31 137 GLN A CA 1
ATOM 1111 C C . GLN A 1 137 ? 19.720 1.089 -9.708 1.00 81.31 137 GLN A C 1
ATOM 1113 O O . GLN A 1 137 ? 20.735 1.326 -10.365 1.00 81.31 137 GLN A O 1
ATOM 1118 N N . ALA A 1 138 ? 18.757 0.272 -10.147 1.00 76.25 138 ALA A N 1
ATOM 1119 C CA . ALA A 1 138 ? 18.823 -0.389 -11.448 1.00 76.25 138 ALA A CA 1
ATOM 1120 C C . ALA A 1 138 ? 18.907 0.624 -12.607 1.00 76.25 138 ALA A C 1
ATOM 1122 O O . ALA A 1 138 ? 19.699 0.438 -13.532 1.00 76.25 138 ALA A O 1
ATOM 1123 N N . GLU A 1 139 ? 18.169 1.738 -12.533 1.00 76.31 139 GLU A N 1
ATOM 1124 C CA . GLU A 1 139 ? 18.273 2.817 -13.524 1.00 76.31 139 GLU A CA 1
ATOM 1125 C C . GLU A 1 139 ? 19.649 3.497 -13.510 1.00 76.31 139 GLU A C 1
ATOM 1127 O O . GLU A 1 139 ? 20.233 3.776 -14.563 1.00 76.31 139 GLU A O 1
ATOM 1132 N N . ARG A 1 140 ? 20.177 3.787 -12.314 1.00 76.00 140 ARG A N 1
ATOM 1133 C CA . ARG A 1 140 ? 21.475 4.457 -12.162 1.00 76.00 140 ARG A CA 1
ATOM 1134 C C . ARG A 1 140 ? 22.618 3.619 -12.710 1.00 76.00 140 ARG A C 1
ATOM 1136 O O . ARG A 1 140 ? 23.482 4.183 -13.377 1.00 76.00 140 ARG A O 1
ATOM 1143 N N . ASN A 1 141 ? 22.602 2.310 -12.474 1.00 71.06 141 ASN A N 1
ATOM 1144 C CA . ASN A 1 141 ? 23.630 1.404 -12.982 1.00 71.06 141 ASN A CA 1
ATOM 1145 C C . ASN A 1 141 ? 23.643 1.404 -14.520 1.00 71.06 141 ASN A C 1
ATOM 1147 O O . ASN A 1 141 ? 24.686 1.661 -15.110 1.00 71.06 141 ASN A O 1
ATOM 1151 N N . LYS A 1 142 ? 22.469 1.338 -15.171 1.00 67.50 142 LYS A N 1
ATOM 1152 C CA . LYS A 1 142 ? 22.357 1.467 -16.639 1.00 67.50 142 LYS A CA 1
ATOM 1153 C C . LYS A 1 142 ? 22.947 2.777 -17.183 1.00 67.50 142 LYS A C 1
ATOM 1155 O O . LYS A 1 142 ? 23.522 2.799 -18.269 1.00 67.50 142 LYS A O 1
ATOM 1160 N N . LYS A 1 143 ? 22.762 3.897 -16.473 1.00 62.44 143 LYS A N 1
ATOM 1161 C CA . LYS A 1 143 ? 23.308 5.208 -16.876 1.00 62.44 143 LYS A CA 1
ATOM 1162 C C . LYS A 1 143 ? 24.827 5.292 -16.677 1.00 62.44 143 LYS A C 1
ATOM 1164 O O . LYS A 1 143 ? 25.493 5.912 -17.501 1.00 62.44 143 LYS A O 1
ATOM 1169 N N . GLY A 1 144 ? 25.355 4.674 -15.618 1.00 57.81 144 GLY A N 1
ATOM 1170 C CA . GLY A 1 144 ? 26.794 4.586 -15.351 1.00 57.81 144 GLY A CA 1
ATOM 1171 C C . GLY A 1 144 ? 27.536 3.748 -16.392 1.00 57.81 144 GLY A C 1
ATOM 1172 O O . GLY A 1 144 ? 28.550 4.200 -16.919 1.00 57.81 144 GLY A O 1
ATOM 1173 N N . ASP A 1 145 ? 26.974 2.599 -16.773 1.00 51.97 145 ASP A N 1
ATOM 1174 C CA . ASP A 1 145 ? 27.588 1.698 -17.757 1.00 51.97 145 ASP A CA 1
ATOM 1175 C C . ASP A 1 145 ? 27.614 2.315 -19.166 1.00 51.97 145 ASP A C 1
ATOM 1177 O O . ASP A 1 145 ? 28.618 2.221 -19.870 1.00 51.97 145 ASP A O 1
ATOM 1181 N N . LYS A 1 146 ? 26.571 3.066 -19.556 1.00 52.56 146 LYS A N 1
ATOM 1182 C CA . LYS A 1 146 ? 26.579 3.831 -20.819 1.00 52.56 146 LYS A CA 1
ATOM 1183 C C . LYS A 1 146 ? 27.667 4.909 -20.863 1.00 52.56 146 LYS A C 1
ATOM 1185 O O . LYS A 1 146 ? 28.305 5.078 -21.895 1.00 52.56 146 LYS A O 1
ATOM 1190 N N . GLN A 1 147 ? 27.912 5.611 -19.753 1.00 45.62 147 GLN A N 1
ATOM 1191 C CA . GLN A 1 147 ? 28.970 6.627 -19.691 1.00 45.62 147 GLN A CA 1
ATOM 1192 C C . GLN A 1 147 ? 30.383 6.028 -19.736 1.00 45.62 147 GLN A C 1
ATOM 1194 O O . GLN A 1 147 ? 31.276 6.658 -20.301 1.00 45.62 147 GLN A O 1
ATOM 1199 N N . GLU A 1 148 ? 30.607 4.832 -19.181 1.00 46.62 148 GLU A N 1
ATOM 1200 C CA . GLU A 1 148 ? 31.909 4.155 -19.279 1.00 46.62 148 GLU A CA 1
ATOM 1201 C C . GLU A 1 148 ? 32.180 3.575 -20.679 1.00 46.62 148 GLU A C 1
ATOM 1203 O O . GLU A 1 148 ? 33.335 3.575 -21.116 1.00 46.62 148 GLU A O 1
ATOM 1208 N N . ILE A 1 149 ? 31.143 3.123 -21.395 1.00 47.25 149 ILE A N 1
ATOM 1209 C CA . ILE A 1 149 ? 31.251 2.602 -22.769 1.00 47.25 149 ILE A CA 1
ATOM 1210 C C . ILE A 1 149 ? 31.524 3.741 -23.765 1.00 47.25 149 ILE A C 1
ATOM 1212 O O . ILE A 1 149 ? 32.486 3.659 -24.529 1.00 47.25 149 ILE A O 1
ATOM 1216 N N . ASP A 1 150 ? 30.780 4.849 -23.683 1.00 39.28 150 ASP A N 1
ATOM 1217 C CA . ASP A 1 150 ? 30.972 6.014 -24.567 1.00 39.28 150 ASP A CA 1
ATOM 1218 C C . ASP A 1 150 ? 32.340 6.704 -24.354 1.00 39.28 150 ASP A C 1
ATOM 1220 O O . ASP A 1 150 ? 32.889 7.327 -25.267 1.00 39.28 150 ASP A O 1
ATOM 1224 N N . GLN A 1 151 ? 32.932 6.572 -23.158 1.00 40.97 151 GLN A N 1
ATOM 1225 C CA . GLN A 1 151 ? 34.297 7.035 -22.868 1.00 40.97 151 GLN A CA 1
ATOM 1226 C C . GLN A 1 151 ? 35.389 6.057 -23.329 1.00 40.97 151 GLN A C 1
ATOM 1228 O O . GLN A 1 151 ? 36.529 6.476 -23.527 1.00 40.97 151 GLN A O 1
ATOM 1233 N N . GLN A 1 152 ? 35.090 4.765 -23.508 1.00 42.47 152 GLN A N 1
ATOM 1234 C CA . GLN A 1 152 ? 36.060 3.806 -24.054 1.00 42.47 152 GLN A CA 1
ATOM 1235 C C . GLN A 1 152 ? 36.216 3.913 -25.573 1.00 42.47 152 GLN A C 1
ATOM 1237 O O . GLN A 1 152 ? 37.310 3.649 -26.069 1.00 42.47 152 GLN A O 1
ATOM 1242 N N . GLU A 1 153 ? 35.189 4.353 -26.304 1.00 42.28 153 GLU A N 1
ATOM 1243 C CA . GLU A 1 153 ? 35.294 4.567 -27.755 1.00 42.28 153 GLU A CA 1
ATOM 1244 C C . GLU A 1 153 ? 35.977 5.894 -28.141 1.00 42.28 153 GLU A C 1
ATOM 1246 O O . GLU A 1 153 ? 36.449 6.024 -29.268 1.00 42.28 153 GLU A O 1
ATOM 1251 N N . ASN A 1 154 ? 36.109 6.854 -27.213 1.00 43.06 154 ASN A N 1
ATOM 1252 C CA . ASN A 1 154 ? 36.641 8.194 -27.509 1.00 43.06 154 ASN A CA 1
ATOM 1253 C C . ASN A 1 154 ? 38.004 8.548 -26.887 1.00 43.06 154 ASN A C 1
ATOM 1255 O O . ASN A 1 154 ? 38.541 9.611 -27.193 1.00 43.06 154 ASN A O 1
ATOM 1259 N N . GLU A 1 155 ? 38.620 7.694 -26.065 1.00 38.53 155 GLU A N 1
ATOM 1260 C CA . GLU A 1 155 ? 39.892 8.032 -25.406 1.00 38.53 155 GLU A CA 1
ATOM 1261 C C . GLU A 1 155 ? 41.051 7.115 -25.802 1.00 38.53 155 GLU A C 1
ATOM 1263 O O . GLU A 1 155 ? 41.564 6.308 -25.027 1.00 38.53 155 GLU A O 1
ATOM 1268 N N . GLY A 1 156 ? 41.577 7.362 -27.000 1.00 44.84 156 GLY A N 1
ATOM 1269 C CA . GLY A 1 156 ? 43.021 7.332 -27.191 1.00 44.84 156 GLY A CA 1
ATOM 1270 C C . GLY A 1 156 ? 43.646 8.582 -26.567 1.00 44.84 156 GLY A C 1
ATOM 1271 O O . GLY A 1 156 ? 43.853 9.552 -27.291 1.00 44.84 156 GLY A O 1
ATOM 1272 N N . LYS A 1 157 ? 43.902 8.575 -25.248 1.00 41.47 157 LYS A N 1
ATOM 1273 C CA . LYS A 1 157 ? 44.999 9.289 -24.546 1.00 41.47 157 LYS A CA 1
ATOM 1274 C C . LYS A 1 157 ? 44.826 9.259 -23.021 1.00 41.47 157 LYS A C 1
ATOM 1276 O O . LYS A 1 157 ? 43.960 9.916 -22.462 1.00 41.47 157 LYS A O 1
ATOM 1281 N N . ASP A 1 158 ? 45.720 8.505 -22.386 1.00 44.56 158 ASP A N 1
ATOM 1282 C CA . ASP A 1 158 ? 46.337 8.702 -21.068 1.00 44.56 158 ASP A CA 1
ATOM 1283 C C . ASP A 1 158 ? 45.618 9.593 -20.038 1.00 44.56 158 ASP A C 1
ATOM 1285 O O . ASP A 1 158 ? 45.993 10.744 -19.813 1.00 44.56 158 ASP A O 1
ATOM 1289 N N . ILE A 1 159 ? 44.691 9.000 -19.282 1.00 39.75 159 ILE A N 1
ATOM 1290 C CA . ILE A 1 159 ? 44.365 9.453 -17.924 1.00 39.75 159 ILE A CA 1
ATOM 1291 C C . ILE A 1 159 ? 44.397 8.237 -16.994 1.00 39.75 159 ILE A C 1
ATOM 1293 O O . ILE A 1 159 ? 43.780 7.202 -17.247 1.00 39.75 159 ILE A O 1
ATOM 1297 N N . ILE A 1 160 ? 45.160 8.356 -15.908 1.00 47.47 160 ILE A N 1
ATOM 1298 C CA . ILE A 1 160 ? 45.349 7.330 -14.877 1.00 47.47 160 ILE A CA 1
ATOM 1299 C C . ILE A 1 160 ? 44.000 7.070 -14.180 1.00 47.47 160 ILE A C 1
ATOM 1301 O O . ILE A 1 160 ? 43.614 7.762 -13.239 1.00 47.47 160 ILE A O 1
ATOM 1305 N N . LYS A 1 161 ? 43.262 6.063 -14.666 1.00 41.34 161 LYS A N 1
ATOM 1306 C CA . LYS A 1 161 ? 41.975 5.611 -14.116 1.00 41.34 161 LYS A CA 1
ATOM 1307 C C . LYS A 1 161 ? 42.190 4.930 -12.757 1.00 41.34 161 LYS A C 1
ATOM 1309 O O . LYS A 1 161 ? 42.883 3.913 -12.667 1.00 41.34 161 LYS A O 1
ATOM 1314 N N . LYS A 1 162 ? 41.551 5.439 -11.693 1.00 44.88 162 LYS A N 1
ATOM 1315 C CA . LYS A 1 162 ? 41.346 4.663 -10.456 1.00 44.88 162 LYS A CA 1
ATOM 1316 C C . LYS A 1 162 ? 40.520 3.433 -10.825 1.00 44.88 162 LYS A C 1
ATOM 1318 O O . LYS A 1 162 ? 39.363 3.553 -11.211 1.00 44.88 162 LYS A O 1
ATOM 1323 N N . LYS A 1 163 ? 41.143 2.255 -10.761 1.00 42.81 163 LYS A N 1
ATOM 1324 C CA . LYS A 1 163 ? 40.493 0.989 -11.110 1.00 42.81 163 LYS A CA 1
ATOM 1325 C C . LYS A 1 163 ? 39.300 0.750 -10.171 1.00 42.81 163 LYS A C 1
ATOM 1327 O O . LYS A 1 163 ? 39.474 0.899 -8.959 1.00 42.81 163 LYS A O 1
ATOM 1332 N N . PRO A 1 164 ? 38.129 0.344 -10.688 1.00 48.47 164 PRO A N 1
ATOM 1333 C CA . PRO A 1 164 ? 37.035 -0.112 -9.843 1.00 48.47 164 PRO A CA 1
ATOM 1334 C C . PRO A 1 164 ? 37.499 -1.308 -9.005 1.00 48.47 164 PRO A C 1
ATOM 1336 O O . PRO A 1 164 ? 38.312 -2.124 -9.458 1.00 48.47 164 PRO A O 1
ATOM 1339 N N . SER A 1 165 ? 37.001 -1.374 -7.768 1.00 56.91 165 SER A N 1
ATOM 1340 C CA . SER A 1 165 ? 37.324 -2.429 -6.807 1.00 56.91 165 SER A CA 1
ATOM 1341 C C . SER A 1 165 ? 37.186 -3.809 -7.452 1.00 56.91 165 SER A C 1
ATOM 1343 O O . SER A 1 165 ? 36.201 -4.092 -8.138 1.00 56.91 165 SER A O 1
ATOM 1345 N N . LEU A 1 166 ? 38.159 -4.689 -7.200 1.00 50.22 166 LEU A N 1
ATOM 1346 C CA . LEU A 1 166 ? 38.154 -6.075 -7.679 1.00 50.22 166 LEU A CA 1
ATOM 1347 C C . LEU A 1 166 ? 36.846 -6.804 -7.328 1.00 50.22 166 LEU A C 1
ATOM 1349 O O . LEU A 1 166 ? 36.386 -7.624 -8.118 1.00 50.22 166 LEU A O 1
ATOM 1353 N N . SER A 1 167 ? 36.211 -6.449 -6.204 1.00 52.06 167 SER A N 1
ATOM 1354 C CA . SER A 1 167 ? 34.920 -7.004 -5.783 1.00 52.06 167 SER A CA 1
ATOM 1355 C C . SER A 1 167 ? 33.764 -6.633 -6.716 1.00 52.06 167 SER A C 1
ATOM 1357 O O . SER A 1 167 ? 32.939 -7.488 -7.015 1.00 52.06 167 SER A O 1
ATOM 1359 N N . SER A 1 168 ? 33.731 -5.404 -7.237 1.00 54.12 168 SER A N 1
ATOM 1360 C CA . SER A 1 168 ? 32.701 -4.948 -8.181 1.00 54.12 168 SER A CA 1
ATOM 1361 C C . SER A 1 168 ? 32.831 -5.675 -9.521 1.00 54.12 168 SER A C 1
ATOM 1363 O O . SER A 1 168 ? 31.846 -6.183 -10.045 1.00 54.12 168 SER A O 1
ATOM 1365 N N . ARG A 1 169 ? 34.061 -5.849 -10.023 1.00 52.94 169 ARG A N 1
ATOM 1366 C CA . ARG A 1 169 ? 34.319 -6.609 -11.260 1.00 52.94 169 ARG A CA 1
ATOM 1367 C C . ARG A 1 169 ? 34.010 -8.098 -11.128 1.00 52.94 169 ARG A C 1
ATOM 1369 O O . ARG A 1 169 ? 33.577 -8.715 -12.097 1.00 52.94 169 ARG A O 1
ATOM 1376 N N . LEU A 1 170 ? 34.253 -8.676 -9.953 1.00 50.78 170 LEU A N 1
ATOM 1377 C CA . LEU A 1 170 ? 33.930 -10.074 -9.666 1.00 50.78 170 LEU A CA 1
ATOM 1378 C C . LEU A 1 170 ? 32.422 -10.285 -9.516 1.00 50.78 170 LEU A C 1
ATOM 1380 O O . LEU A 1 170 ? 31.909 -11.255 -10.064 1.00 50.78 170 LEU A O 1
ATOM 1384 N N . TRP A 1 171 ? 31.710 -9.362 -8.863 1.00 52.03 171 TRP A N 1
ATOM 1385 C CA . TRP A 1 171 ? 30.251 -9.413 -8.744 1.00 52.03 171 TRP A CA 1
ATOM 1386 C C . TRP A 1 171 ? 29.564 -9.266 -10.102 1.00 52.03 171 TRP A C 1
ATOM 1388 O O . TRP A 1 171 ? 28.682 -10.046 -10.442 1.00 52.03 171 TRP A O 1
ATOM 1398 N N . HIS A 1 172 ? 30.053 -8.346 -10.931 1.00 52.72 172 HIS A N 1
ATOM 1399 C CA . HIS A 1 172 ? 29.523 -8.127 -12.271 1.00 52.72 172 HIS A CA 1
ATOM 1400 C C . HIS A 1 172 ? 29.799 -9.322 -13.204 1.00 52.72 172 HIS A C 1
ATOM 1402 O O . HIS A 1 172 ? 28.912 -9.783 -13.915 1.00 52.72 172 HIS A O 1
ATOM 1408 N N . LYS A 1 173 ? 30.998 -9.926 -13.134 1.00 48.47 173 LYS A N 1
ATOM 1409 C CA . LYS A 1 173 ? 31.297 -11.180 -13.854 1.00 48.47 173 LYS A CA 1
ATOM 1410 C C . LYS A 1 173 ? 30.484 -12.371 -13.348 1.00 48.47 173 LYS A C 1
ATOM 1412 O O . LYS A 1 173 ? 30.139 -13.233 -14.150 1.00 48.47 173 LYS A O 1
ATOM 1417 N N . PHE A 1 174 ? 30.185 -12.429 -12.051 1.00 46.75 174 PHE A N 1
ATOM 1418 C CA . PHE A 1 174 ? 29.300 -13.442 -11.480 1.00 46.75 174 PHE A CA 1
ATOM 1419 C C . PHE A 1 174 ? 27.867 -13.268 -12.003 1.00 46.75 174 PHE A C 1
ATOM 1421 O O . PHE A 1 174 ? 27.276 -14.233 -12.473 1.00 46.75 174 PHE A O 1
ATOM 1428 N N . GLN A 1 175 ? 27.345 -12.039 -12.040 1.00 49.81 175 GLN A N 1
ATOM 1429 C CA . GLN A 1 175 ? 26.023 -11.741 -12.600 1.00 49.81 175 GLN A CA 1
ATOM 1430 C C . GLN A 1 175 ? 25.924 -12.091 -14.095 1.00 49.81 175 GLN A C 1
ATOM 1432 O O . GLN A 1 175 ? 24.962 -12.731 -14.507 1.00 49.81 175 GLN A O 1
ATOM 1437 N N . ILE A 1 176 ? 26.933 -11.762 -14.904 1.00 49.22 176 ILE A N 1
ATOM 1438 C CA . ILE A 1 176 ? 26.900 -12.031 -16.351 1.00 49.22 176 ILE A CA 1
ATOM 1439 C C . ILE A 1 176 ? 27.053 -13.533 -16.654 1.00 49.22 176 ILE A C 1
ATOM 1441 O O . ILE A 1 176 ? 26.273 -14.082 -17.428 1.00 49.22 176 ILE A O 1
ATOM 1445 N N . ASN A 1 177 ? 28.018 -14.224 -16.031 1.00 37.00 177 ASN A N 1
ATOM 1446 C CA . ASN A 1 177 ? 28.320 -15.625 -16.368 1.00 37.00 177 ASN A CA 1
ATOM 1447 C C . ASN A 1 177 ? 27.428 -16.656 -15.659 1.00 37.00 177 ASN A C 1
ATOM 1449 O O . ASN A 1 177 ? 27.303 -17.769 -16.163 1.00 37.00 177 ASN A O 1
ATOM 1453 N N . VAL A 1 178 ? 26.848 -16.330 -14.497 1.00 43.12 178 VAL A N 1
ATOM 1454 C CA . VAL A 1 178 ? 26.013 -17.268 -13.719 1.00 43.12 178 VAL A CA 1
ATOM 1455 C C . VAL A 1 178 ? 24.520 -16.983 -13.893 1.00 43.12 178 VAL A C 1
ATOM 1457 O O . VAL A 1 178 ? 23.735 -17.925 -13.896 1.00 43.12 178 VAL A O 1
ATOM 1460 N N . LEU A 1 179 ? 24.119 -15.718 -14.081 1.00 40.41 179 LEU A N 1
ATOM 1461 C CA . LEU A 1 179 ? 22.706 -15.332 -14.242 1.00 40.41 179 LEU A CA 1
ATOM 1462 C C . LEU A 1 179 ? 22.325 -14.989 -15.693 1.00 40.41 179 LEU A C 1
ATOM 1464 O O . LEU A 1 179 ? 21.163 -14.690 -15.952 1.00 40.41 179 LEU A O 1
ATOM 1468 N N . GLY A 1 180 ? 23.270 -15.047 -16.641 1.00 32.78 180 GLY A N 1
ATOM 1469 C CA . GLY A 1 180 ? 22.999 -14.864 -18.073 1.00 32.78 180 GLY A CA 1
ATOM 1470 C C . GLY 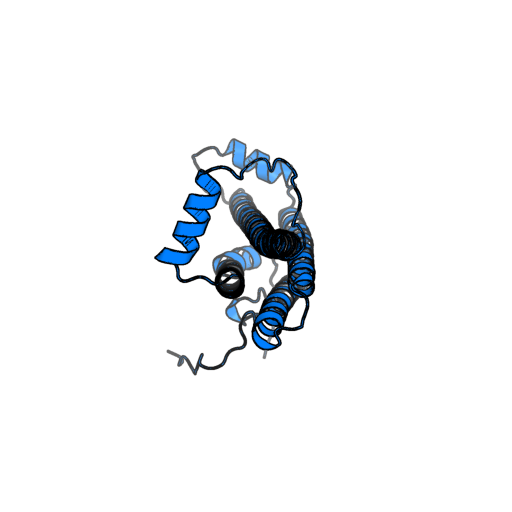A 1 180 ? 22.455 -13.481 -18.440 1.00 32.78 180 GLY A C 1
ATOM 1471 O O . GLY A 1 180 ? 21.728 -13.350 -19.425 1.00 32.78 180 GLY A O 1
ATOM 1472 N N . ALA A 1 181 ? 22.760 -12.459 -17.637 1.00 40.81 181 ALA A N 1
ATOM 1473 C CA . ALA A 1 181 ? 22.064 -11.188 -17.710 1.00 40.81 181 ALA A CA 1
ATOM 1474 C C . ALA A 1 181 ? 22.759 -10.157 -18.628 1.00 40.81 181 ALA A C 1
ATOM 1476 O O . ALA A 1 181 ? 23.870 -9.722 -18.338 1.00 40.81 181 ALA A O 1
ATOM 1477 N N . SER A 1 182 ? 22.093 -9.718 -19.705 1.00 48.28 182 SER A N 1
ATOM 1478 C CA . SER A 1 182 ? 22.362 -8.415 -20.345 1.00 48.28 182 SER A CA 1
ATOM 1479 C C . SER A 1 182 ? 21.769 -7.271 -19.505 1.00 48.28 182 SER A C 1
ATOM 1481 O O . SER A 1 182 ? 20.843 -7.501 -18.727 1.00 48.28 182 SER A O 1
ATOM 1483 N N . ASP A 1 183 ? 22.211 -6.024 -19.673 1.00 53.09 183 ASP A N 1
ATOM 1484 C CA . ASP A 1 183 ? 21.706 -4.880 -18.882 1.00 53.09 183 ASP A CA 1
ATOM 1485 C C . ASP A 1 183 ? 20.177 -4.696 -18.957 1.00 53.09 183 ASP A C 1
ATOM 1487 O O . ASP A 1 183 ? 19.544 -4.223 -18.010 1.00 53.09 183 ASP A O 1
ATOM 1491 N N . ASN A 1 184 ? 19.550 -5.123 -20.059 1.00 55.62 184 ASN A N 1
ATOM 1492 C CA . ASN A 1 184 ? 18.091 -5.148 -20.181 1.00 55.62 184 ASN A CA 1
ATOM 1493 C C . ASN A 1 184 ? 17.458 -6.269 -19.343 1.00 55.62 184 ASN A C 1
ATOM 1495 O O . ASN A 1 184 ? 16.415 -6.057 -18.735 1.00 55.62 184 ASN A O 1
ATOM 1499 N N . SER A 1 185 ? 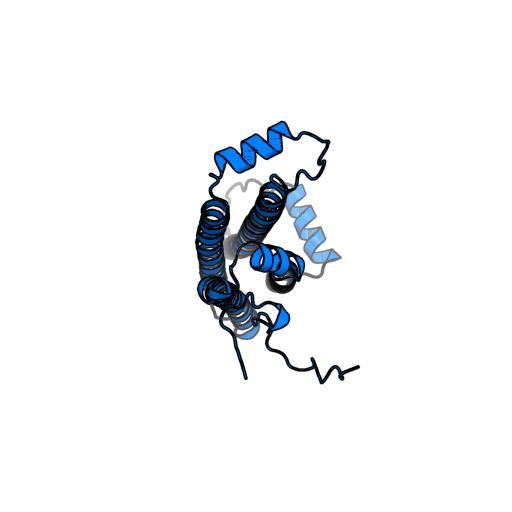18.099 -7.431 -19.236 1.00 60.12 185 SER A N 1
ATOM 1500 C CA . SER A 1 185 ? 17.583 -8.549 -18.438 1.00 60.12 185 SER A CA 1
ATOM 1501 C C . SER A 1 185 ? 17.626 -8.297 -16.925 1.00 60.12 185 SER A C 1
ATOM 1503 O O . SER A 1 185 ? 16.745 -8.776 -16.219 1.00 60.12 185 SER A O 1
ATOM 1505 N N . HIS A 1 186 ? 18.575 -7.493 -16.419 1.00 61.28 186 HIS A N 1
ATOM 1506 C CA . HIS A 1 186 ? 18.583 -7.094 -15.007 1.00 61.28 186 HIS A CA 1
ATOM 1507 C C . HIS A 1 186 ? 17.384 -6.193 -14.685 1.00 61.28 186 HIS A C 1
ATOM 1509 O O . HIS A 1 186 ? 16.740 -6.363 -13.653 1.00 61.28 186 HIS A O 1
ATOM 1515 N N . ILE A 1 187 ? 17.035 -5.263 -15.580 1.00 66.12 187 ILE A N 1
ATOM 1516 C CA . ILE A 1 187 ? 15.856 -4.408 -15.392 1.00 66.12 187 ILE A CA 1
ATOM 1517 C C . ILE A 1 187 ? 14.563 -5.210 -15.537 1.00 66.12 187 ILE A C 1
ATOM 1519 O O . ILE A 1 187 ? 13.672 -5.032 -14.715 1.00 66.12 187 ILE A O 1
ATOM 1523 N N . CYS A 1 188 ? 14.477 -6.135 -16.496 1.00 68.75 188 CYS A N 1
ATOM 1524 C CA . CYS A 1 188 ? 13.331 -7.041 -16.610 1.00 68.75 188 CYS A CA 1
ATOM 1525 C C . CYS A 1 188 ? 13.187 -7.952 -15.376 1.00 68.75 188 CYS A C 1
ATOM 1527 O O . CYS A 1 188 ? 12.075 -8.205 -14.916 1.00 68.75 188 CYS A O 1
ATOM 1529 N N . ALA A 1 189 ? 14.294 -8.411 -14.783 1.00 68.81 189 ALA A N 1
ATOM 1530 C CA . ALA A 1 189 ? 14.269 -9.189 -13.543 1.00 68.81 189 ALA A CA 1
ATOM 1531 C C . ALA A 1 189 ? 13.781 -8.351 -12.348 1.00 68.81 189 ALA A C 1
ATOM 1533 O O . ALA A 1 189 ? 12.960 -8.817 -11.554 1.00 68.81 189 ALA A O 1
ATOM 1534 N N . VAL A 1 190 ? 14.234 -7.096 -12.241 1.00 70.69 190 VAL A N 1
ATOM 1535 C CA . VAL A 1 190 ? 13.747 -6.141 -11.231 1.00 70.69 190 VAL A CA 1
ATOM 1536 C C . VAL A 1 190 ? 12.270 -5.811 -11.459 1.00 70.69 190 VAL A C 1
ATOM 1538 O O . VAL A 1 190 ? 11.510 -5.811 -10.497 1.00 70.69 190 VAL A O 1
ATOM 1541 N N . GLY A 1 191 ? 11.839 -5.606 -12.706 1.00 75.19 191 GLY A N 1
ATOM 1542 C CA . GLY A 1 191 ? 10.440 -5.375 -13.079 1.00 75.19 191 GLY A CA 1
ATOM 1543 C C . GLY A 1 191 ? 9.541 -6.554 -12.711 1.00 75.19 191 GLY A C 1
ATOM 1544 O O . GLY A 1 191 ? 8.539 -6.381 -12.023 1.00 75.19 191 GLY A O 1
ATOM 1545 N N . THR A 1 192 ? 9.948 -7.775 -13.057 1.00 78.31 192 THR A N 1
ATOM 1546 C CA . THR A 1 192 ? 9.229 -9.006 -12.680 1.00 78.31 192 THR A CA 1
ATOM 1547 C C . THR A 1 192 ? 9.120 -9.150 -11.161 1.00 78.31 192 THR A C 1
ATOM 1549 O O . THR A 1 192 ? 8.045 -9.426 -10.630 1.00 78.31 192 THR A O 1
ATOM 1552 N N . THR A 1 193 ? 10.218 -8.908 -10.439 1.00 75.25 193 THR A N 1
ATOM 1553 C CA . THR A 1 193 ? 10.230 -8.950 -8.968 1.00 75.25 193 THR A CA 1
ATOM 1554 C C . THR A 1 193 ? 9.300 -7.891 -8.381 1.00 75.25 193 THR A C 1
ATOM 1556 O O . THR A 1 193 ? 8.540 -8.185 -7.463 1.00 75.25 193 THR A O 1
ATOM 1559 N N . ALA A 1 194 ? 9.315 -6.677 -8.932 1.00 78.81 194 ALA A N 1
ATOM 1560 C CA . ALA A 1 194 ? 8.469 -5.581 -8.490 1.00 78.81 194 ALA A CA 1
ATOM 1561 C C . ALA A 1 194 ? 6.980 -5.892 -8.651 1.00 78.81 194 ALA A C 1
ATOM 1563 O O . ALA A 1 194 ? 6.223 -5.694 -7.706 1.00 78.81 194 ALA A O 1
ATOM 1564 N N . ARG A 1 195 ? 6.571 -6.436 -9.803 1.00 81.94 195 ARG A N 1
ATOM 1565 C CA . ARG A 1 195 ? 5.186 -6.872 -10.046 1.00 81.94 195 ARG A CA 1
ATOM 1566 C C . ARG A 1 195 ? 4.741 -7.906 -9.018 1.00 81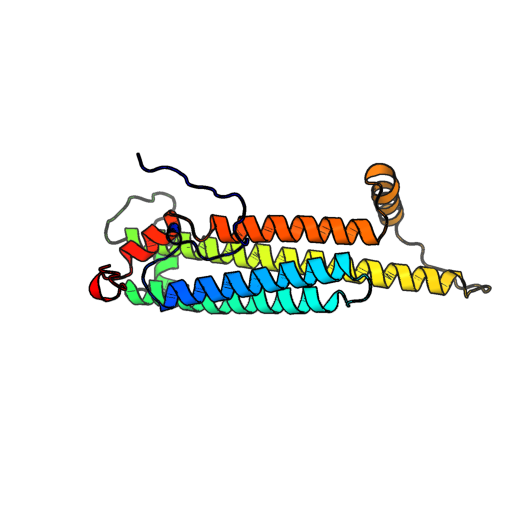.94 195 ARG A C 1
ATOM 1568 O O . ARG A 1 195 ? 3.714 -7.721 -8.376 1.00 81.94 195 ARG A O 1
ATOM 1575 N N . ASN A 1 196 ? 5.547 -8.947 -8.807 1.00 81.06 196 ASN A N 1
ATOM 1576 C CA . ASN A 1 196 ? 5.225 -10.005 -7.846 1.00 81.06 196 ASN A CA 1
ATOM 1577 C C . ASN A 1 196 ? 5.100 -9.460 -6.419 1.00 81.06 196 ASN A C 1
ATOM 1579 O O . ASN A 1 196 ? 4.180 -9.828 -5.694 1.00 81.06 196 ASN A O 1
ATOM 1583 N N . VAL A 1 197 ? 6.004 -8.559 -6.027 1.00 83.06 197 VAL A N 1
ATOM 1584 C CA . VAL A 1 197 ? 5.970 -7.914 -4.712 1.00 83.06 197 VAL A CA 1
ATOM 1585 C C . VAL A 1 197 ? 4.732 -7.033 -4.562 1.00 83.06 197 VAL A C 1
ATOM 1587 O O . VAL A 1 197 ? 4.095 -7.091 -3.518 1.00 83.06 197 VAL A O 1
ATOM 1590 N N . LEU A 1 198 ? 4.360 -6.245 -5.575 1.00 85.38 198 LEU A N 1
ATOM 1591 C CA . LEU A 1 198 ? 3.176 -5.381 -5.521 1.00 85.38 198 LEU A CA 1
ATOM 1592 C C . LEU A 1 198 ? 1.876 -6.181 -5.399 1.00 85.38 198 LEU A C 1
ATOM 1594 O O . LEU A 1 198 ? 1.045 -5.830 -4.565 1.00 85.38 198 LEU A O 1
ATOM 1598 N N . LEU A 1 199 ? 1.736 -7.266 -6.165 1.00 83.56 199 LEU A N 1
ATOM 1599 C CA . LEU A 1 199 ? 0.589 -8.176 -6.066 1.00 83.56 199 LEU A CA 1
ATOM 1600 C C . LEU A 1 199 ? 0.478 -8.759 -4.655 1.00 83.56 199 LEU A C 1
ATOM 1602 O O . LEU A 1 199 ? -0.525 -8.573 -3.976 1.00 83.56 199 LEU A O 1
ATOM 1606 N N . GLN A 1 200 ? 1.564 -9.360 -4.160 1.00 81.00 200 GLN A N 1
ATOM 1607 C CA . GLN A 1 200 ? 1.580 -9.963 -2.827 1.00 81.00 200 GLN A CA 1
ATOM 1608 C C . GLN A 1 200 ? 1.331 -8.946 -1.710 1.00 81.00 200 GLN A C 1
ATOM 1610 O O . GLN A 1 200 ? 0.679 -9.269 -0.720 1.00 81.00 200 GLN A O 1
ATOM 1615 N N . LEU A 1 201 ? 1.862 -7.727 -1.835 1.00 80.69 201 LEU A N 1
ATOM 1616 C CA . LEU A 1 201 ? 1.735 -6.699 -0.806 1.00 80.69 201 LEU A CA 1
ATOM 1617 C C . LEU A 1 201 ? 0.283 -6.326 -0.546 1.00 80.69 201 LEU A C 1
ATOM 1619 O O . LEU A 1 201 ? -0.122 -6.304 0.613 1.00 80.69 201 LEU A O 1
ATOM 1623 N N . PHE A 1 202 ? -0.476 -6.040 -1.599 1.00 76.12 202 PHE A N 1
ATOM 1624 C CA . PHE A 1 202 ? -1.839 -5.547 -1.442 1.00 76.12 202 PHE A CA 1
ATOM 1625 C C . PHE A 1 202 ? -2.848 -6.676 -1.246 1.00 76.12 202 PHE A C 1
ATOM 1627 O O . PHE A 1 202 ? -3.724 -6.530 -0.398 1.00 76.12 202 PHE A O 1
ATOM 1634 N N . ASP A 1 203 ? -2.652 -7.831 -1.888 1.00 71.50 203 ASP A N 1
ATOM 1635 C CA . ASP A 1 203 ? -3.500 -9.005 -1.644 1.00 71.50 203 ASP A CA 1
ATOM 1636 C C . ASP A 1 203 ? -3.382 -9.500 -0.193 1.00 71.50 203 ASP A C 1
ATOM 1638 O O . ASP A 1 203 ? -4.361 -9.952 0.393 1.00 71.50 203 ASP A O 1
ATOM 1642 N N . SER A 1 204 ? -2.193 -9.386 0.417 1.00 69.00 204 SER A N 1
ATOM 1643 C CA . SER A 1 204 ? -1.988 -9.781 1.820 1.00 69.00 204 SER A CA 1
ATOM 1644 C C . SER A 1 204 ? -2.481 -8.758 2.843 1.00 69.00 204 SER A C 1
ATOM 1646 O O . SER A 1 204 ? -2.708 -9.125 3.991 1.00 69.00 204 SER A O 1
ATOM 1648 N N . HIS A 1 205 ? -2.596 -7.483 2.463 1.00 74.19 205 HIS A N 1
ATOM 1649 C CA . HIS A 1 205 ? -2.976 -6.418 3.388 1.00 74.19 205 HIS A CA 1
ATOM 1650 C C . HIS A 1 205 ? -4.486 -6.227 3.470 1.00 74.19 205 HIS A C 1
ATOM 1652 O O . HIS A 1 205 ? -5.008 -6.041 4.562 1.00 74.19 205 HIS A O 1
ATOM 1658 N N . PHE A 1 206 ? -5.182 -6.317 2.337 1.00 74.56 206 PHE A N 1
ATOM 1659 C CA . PHE A 1 206 ? -6.643 -6.259 2.284 1.00 74.56 206 PHE A CA 1
ATOM 1660 C C . PHE A 1 206 ? -7.251 -7.643 2.558 1.00 74.56 206 PHE A C 1
ATOM 1662 O O . PHE A 1 206 ? -8.096 -8.125 1.808 1.00 74.56 206 PHE A O 1
ATOM 1669 N N . SER A 1 207 ? -6.751 -8.323 3.592 1.00 74.25 207 SER A N 1
ATOM 1670 C CA . SER A 1 207 ? -7.157 -9.678 3.963 1.00 74.25 207 SER A CA 1
ATOM 1671 C C . SER A 1 207 ? -8.373 -9.686 4.895 1.00 74.25 207 SER A C 1
ATOM 1673 O O . SER A 1 207 ? -8.863 -8.649 5.347 1.00 74.25 207 SER A O 1
ATOM 1675 N N . GLU A 1 208 ? -8.850 -10.884 5.236 1.00 71.69 208 GLU A N 1
ATOM 1676 C CA . GLU A 1 208 ? -9.937 -11.059 6.205 1.00 71.69 208 GLU A CA 1
ATOM 1677 C C . GLU A 1 208 ? -9.617 -10.449 7.580 1.00 71.69 208 GLU A C 1
ATOM 1679 O O . GLU A 1 208 ? -10.521 -10.019 8.294 1.00 71.69 208 GLU A O 1
ATOM 1684 N N . GLU A 1 209 ? -8.345 -10.417 7.989 1.00 73.19 209 GLU A N 1
ATOM 1685 C CA . GLU A 1 209 ? -7.920 -9.799 9.250 1.00 73.19 209 GLU A CA 1
ATOM 1686 C C . GLU A 1 209 ? -8.171 -8.291 9.270 1.00 73.19 209 GLU A C 1
ATOM 1688 O O . GLU A 1 209 ? -8.641 -7.761 10.275 1.00 73.19 209 GLU A O 1
ATOM 1693 N N . ASP A 1 210 ? -7.896 -7.618 8.160 1.00 79.50 210 ASP A N 1
ATOM 1694 C CA . ASP A 1 210 ? -8.121 -6.185 7.987 1.00 79.50 210 ASP A CA 1
ATOM 1695 C C . ASP A 1 210 ? -9.629 -5.849 7.950 1.00 79.50 210 ASP A C 1
ATOM 1697 O O . ASP A 1 210 ? -10.090 -4.896 8.591 1.00 79.50 210 ASP A O 1
ATOM 1701 N N . ILE A 1 211 ? -10.440 -6.707 7.325 1.00 82.25 211 ILE A N 1
ATOM 1702 C CA . ILE A 1 211 ? -11.904 -6.583 7.389 1.00 82.25 211 ILE A CA 1
ATOM 1703 C C . ILE A 1 211 ? -12.413 -6.746 8.815 1.00 82.25 211 ILE A C 1
ATOM 1705 O O . ILE A 1 211 ? -13.246 -5.952 9.238 1.00 82.25 211 ILE A O 1
ATOM 1709 N N . LYS A 1 212 ? -11.892 -7.701 9.593 1.00 79.88 212 LYS A N 1
ATOM 1710 C CA . LYS A 1 212 ? -12.295 -7.874 11.000 1.00 79.88 212 LYS A CA 1
ATOM 1711 C C . LYS A 1 212 ? -12.027 -6.616 11.824 1.00 79.88 212 LYS A C 1
ATOM 1713 O O . LYS A 1 212 ? -12.851 -6.252 12.657 1.00 79.88 212 LYS A O 1
ATOM 1718 N N . VAL A 1 213 ? -10.906 -5.929 11.594 1.00 80.06 213 VAL A N 1
ATOM 1719 C CA . VAL A 1 213 ? -10.623 -4.640 12.252 1.00 80.06 213 VAL A CA 1
ATOM 1720 C C . VAL A 1 213 ? -11.673 -3.602 11.855 1.00 80.06 213 VAL A C 1
ATOM 1722 O O . VAL A 1 213 ? -12.258 -2.951 12.720 1.00 80.06 213 VAL A O 1
ATOM 1725 N N . SER A 1 214 ? -11.980 -3.506 10.564 1.00 80.25 214 SER A N 1
ATOM 1726 C CA . SER A 1 214 ? -13.008 -2.598 10.048 1.00 80.25 214 SER A CA 1
ATOM 1727 C C . SER A 1 214 ? -14.404 -2.921 10.603 1.00 80.25 214 SER A C 1
ATOM 1729 O O . SER A 1 214 ? -15.147 -2.022 10.988 1.00 80.25 214 SER A O 1
ATOM 1731 N N . GLU A 1 215 ? -14.761 -4.199 10.732 1.00 82.56 215 GLU A N 1
ATOM 1732 C CA . GLU A 1 215 ? -16.032 -4.647 11.305 1.00 82.56 215 GLU A CA 1
ATOM 1733 C C . GLU A 1 215 ? -16.195 -4.287 12.779 1.00 82.56 215 GLU A C 1
ATOM 1735 O O . GLU A 1 215 ? -17.310 -3.992 13.206 1.00 82.56 215 GLU A O 1
ATOM 1740 N N . LEU A 1 216 ? -15.100 -4.296 13.538 1.00 81.31 216 LEU A N 1
ATOM 1741 C CA . LEU A 1 216 ? -15.095 -3.918 14.949 1.00 81.31 216 LEU A CA 1
ATOM 1742 C C . LEU A 1 216 ? -15.223 -2.402 15.145 1.00 81.31 216 LEU A C 1
ATOM 1744 O O . LEU A 1 216 ? -15.819 -1.961 16.126 1.00 81.31 216 LEU A O 1
ATOM 1748 N N . LEU A 1 217 ? -14.640 -1.608 14.242 1.00 82.88 217 LEU A N 1
ATOM 1749 C CA . LEU A 1 217 ? -14.514 -0.155 14.397 1.00 82.88 217 LEU A CA 1
ATOM 1750 C C . LEU A 1 217 ? -15.626 0.648 13.705 1.00 82.88 217 LEU A C 1
ATOM 1752 O O . LEU A 1 217 ? -15.890 1.793 14.086 1.00 82.88 217 LEU A O 1
ATOM 1756 N N . ILE A 1 218 ? -16.264 0.083 12.681 1.00 83.94 218 ILE A N 1
ATOM 1757 C CA . ILE A 1 218 ? -17.275 0.764 11.868 1.00 83.94 218 ILE A CA 1
ATOM 1758 C C . ILE A 1 218 ? -18.660 0.295 12.295 1.00 83.94 218 ILE A C 1
ATOM 1760 O O . ILE A 1 218 ? -18.978 -0.897 12.245 1.00 83.94 218 ILE A O 1
ATOM 1764 N N . LYS A 1 219 ? -19.509 1.243 12.702 1.00 84.12 219 LYS A N 1
ATOM 1765 C CA . LYS A 1 219 ? -20.876 0.929 13.123 1.00 84.12 219 LYS A CA 1
ATOM 1766 C C . LYS A 1 219 ? -21.697 0.474 11.921 1.00 84.12 219 LYS A C 1
ATOM 1768 O O . LYS A 1 219 ? -21.528 0.986 10.822 1.00 84.12 219 LYS A O 1
ATOM 1773 N N . LEU A 1 220 ? -22.645 -0.434 12.149 1.00 81.50 220 LEU A N 1
ATOM 1774 C CA . LEU A 1 220 ? -23.543 -0.943 11.102 1.00 81.50 220 LEU A CA 1
ATOM 1775 C C . LEU A 1 220 ? -24.291 0.170 10.348 1.00 81.50 220 LEU A C 1
ATOM 1777 O O . LEU A 1 220 ? -24.504 0.045 9.153 1.00 81.50 220 LEU A O 1
ATOM 1781 N N . GLU A 1 221 ? -24.643 1.258 11.031 1.00 84.62 221 GLU A N 1
ATOM 1782 C CA . GLU A 1 221 ? -25.347 2.422 10.463 1.00 84.62 221 GLU A CA 1
ATOM 1783 C C . GLU A 1 221 ? -24.502 3.229 9.466 1.00 84.62 221 GLU A C 1
ATOM 1785 O O . GLU A 1 221 ? -25.048 3.946 8.634 1.00 84.62 221 GLU A O 1
ATOM 1790 N N . GLU A 1 222 ? -23.176 3.148 9.582 1.00 80.69 222 GLU A N 1
ATOM 1791 C CA . GLU A 1 222 ? -22.224 3.827 8.696 1.00 80.69 222 GLU A CA 1
ATOM 1792 C C . GLU A 1 222 ? -21.836 2.952 7.506 1.00 80.69 222 GLU A C 1
ATOM 1794 O O . GLU A 1 222 ? -21.176 3.435 6.586 1.00 80.69 222 GLU A O 1
ATOM 1799 N N . LYS A 1 223 ? -22.198 1.665 7.548 1.00 83.19 223 LYS A N 1
ATOM 1800 C CA . LYS A 1 223 ? -21.928 0.753 6.452 1.00 83.19 223 LYS A CA 1
ATOM 1801 C C . LYS A 1 223 ? -22.976 0.939 5.372 1.00 83.19 223 LYS A C 1
ATOM 1803 O O . LYS A 1 223 ? -24.172 1.010 5.660 1.00 83.19 223 LYS A O 1
ATOM 1808 N N . ASP A 1 224 ? -22.518 0.941 4.131 1.00 77.62 224 ASP A N 1
ATOM 1809 C CA . ASP A 1 224 ? -23.389 0.829 2.978 1.00 77.62 224 ASP A CA 1
ATOM 1810 C C . ASP A 1 224 ? -24.078 -0.535 3.067 1.00 77.62 224 ASP A C 1
ATOM 1812 O O . ASP A 1 224 ? -23.498 -1.590 2.800 1.00 77.62 224 ASP A O 1
ATOM 1816 N N . THR A 1 225 ? -25.327 -0.518 3.524 1.00 62.59 225 THR A N 1
ATOM 1817 C CA . THR A 1 225 ? -26.221 -1.663 3.435 1.00 62.59 225 THR A CA 1
ATOM 1818 C C . THR A 1 225 ? -26.584 -1.785 1.966 1.00 62.59 225 THR A C 1
ATOM 1820 O O . THR A 1 225 ? -27.517 -1.152 1.479 1.00 62.59 225 THR A O 1
ATOM 1823 N N . GLN A 1 226 ? -25.797 -2.562 1.223 1.00 52.28 226 GLN A N 1
ATOM 1824 C CA . GLN A 1 226 ? -26.281 -3.136 -0.025 1.00 52.28 226 GLN A CA 1
ATOM 1825 C C . GLN A 1 226 ? -27.362 -4.162 0.340 1.00 52.28 226 GLN A C 1
ATOM 1827 O O . GLN A 1 226 ? -27.111 -5.362 0.378 1.00 52.28 226 GLN A O 1
ATOM 1832 N N . ASP A 1 227 ? -28.548 -3.664 0.693 1.00 43.19 227 ASP A N 1
ATOM 1833 C CA . ASP A 1 227 ? -29.790 -4.414 0.558 1.00 43.19 227 ASP A CA 1
ATOM 1834 C C . ASP A 1 227 ? -30.118 -4.440 -0.944 1.00 43.19 227 ASP A C 1
ATOM 1836 O O . ASP A 1 227 ? -30.851 -3.584 -1.434 1.00 43.19 227 ASP A O 1
ATOM 1840 N N . ASP A 1 228 ? -29.523 -5.393 -1.666 1.00 37.84 228 ASP A N 1
ATOM 1841 C CA . ASP A 1 228 ? -29.988 -5.885 -2.973 1.00 37.84 228 ASP A CA 1
ATOM 1842 C C . ASP A 1 228 ? -29.887 -7.422 -3.015 1.00 37.84 228 ASP A C 1
ATOM 1844 O O . ASP A 1 228 ? -28.773 -7.967 -2.821 1.00 37.84 228 ASP A O 1
#

Sequence (228 aa):
GQEQEGDGNREPLTLLPVMRTNFEPYDKGRELILEAARAVMDAMTEFESEGSKSFNQVLVAMRHLISSVKKQFAWEEHEMCHRVGVTEFEVKRKIDEMGKNQQEDPDVFGVVKINEHQQSHIIIRQRLTLLYDSIFQAERNKKGDKQEIDQQENEGKDIIKKKPSLSSRLWHKFQINVLGASDNSHICAVGTTARNVLLQLFDSHFSEEDIKVSELLIKLEEKDTQDD

Organism: NCBI:txid222440

pLDDT: mean 72.95, std 18.4, range [29.86, 96.06]